Protein AF-A0A975TAS3-F1 (afdb_monomer)

Solvent-accessible surface area (backbone atoms only — not comparable to full-atom values): 13939 Å² total; per-residue (Å²): 135,82,65,65,68,60,56,55,53,52,50,53,55,49,49,65,74,66,63,48,82,89,50,44,46,63,51,42,33,61,43,53,79,45,66,38,72,69,35,45,75,75,37,47,68,57,23,52,52,46,48,56,50,49,60,55,49,51,77,78,41,55,71,68,56,46,52,52,20,56,70,52,79,85,80,79,83,77,82,91,82,91,82,77,80,79,79,53,65,64,56,57,47,50,50,52,74,72,68,41,67,59,68,55,48,67,68,63,74,63,53,98,47,31,39,73,45,68,35,79,34,55,89,51,58,92,49,68,50,62,37,58,41,34,46,51,52,48,46,48,53,28,53,73,78,36,72,89,55,81,62,80,92,54,66,36,68,66,50,43,51,61,65,50,56,62,48,32,69,75,69,69,31,73,24,39,33,43,34,38,24,67,43,77,83,48,70,56,53,51,52,49,51,60,70,65,42,56,97,41,36,43,52,36,39,35,29,87,67,90,70,66,82,92,52,46,69,39,50,78,83,46,85,61,48,64,58,55,56,48,52,52,55,72,73,107

Organism: NCBI:txid1357546

InterPro domains:
  IPR054570 NACHT, C-terminal Cysteine and Histidine-containing domain [PF22730] (43-71)
  IPR054611 NACHT C-terminal Alpha/Beta domain [PF22724] (92-235)

Secondary structure (DSSP, 8-state):
---HHHHHHHHHHHHHHH--GGGHHHHHHHHGGGSSHHHHHH-HHHHHHHHHHHHHHHTTS-HHHHHHHHHPPP--------------HHHHHHHHHHH-HHHHHTTPPP-SSEEEEEEE-GGGTT--SHHHHHHHHHHHHHHHH-TTSPPPP--SHHHHHHHHHHHHHHHT-SEEEEEEES----HHHHHHHHHH--SSEEEEEESSS---TTSEEE-TT-TTHHHHHHHHHHH-

Nearest PDB structures (foldseek):
  8q1i-assembly1_B  TM=4.387E-01  e=3.650E+00  Staphylococcus phage 812
  1kz6-assembly1_E  TM=3.079E-01  e=3.858E+00  Schizosaccharomyces pombe
  3vk5-assembly1_A  TM=3.714E-01  e=4.811E+00  Streptomyces viridosporus ATCC 14672
  9fia-assembly1_B5  TM=4.105E-01  e=7.081E+00  Toxoplasma gondii
  4zy2-assembly1_F  TM=2.956E-01  e=7.483E+00  Plasmodium falciparum FcB1/Columbia

Radius of gyration: 24.19 Å; Cα contacts (8 Å, |Δi|>4): 257; chains: 1; bounding box: 63×42×60 Å

Sequence (236 aa):
MFDKDADLSIASYRLKQALDKSHIPMVINNLRYCLSNEIYENEFERFTCCFKILWQCTKHLTYPQFYQAWHATPTYHPKMADYQPSTDTTLNKLEQQYTDIYTQLKQLQPTSTTYPIPLNAANLEGKTAEKAIAKGILIKIYGEIFPKQKANSIEDIFDLENELQPLREHLKTDKIALIFCNINPHPELINFCQQLQNHWLKIALITDTLIVSPLSAFLPQQDNLLGSVQTWLEEL

Structure (mmCIF, N/CA/C/O backbone):
data_AF-A0A975TAS3-F1
#
_entry.id   AF-A0A975TAS3-F1
#
loop_
_atom_site.group_PDB
_atom_site.id
_atom_site.type_symbol
_atom_site.label_atom_id
_atom_site.label_alt_id
_atom_site.label_comp_id
_atom_site.label_asym_id
_atom_site.label_entity_id
_atom_site.label_seq_id
_atom_site.pdbx_PDB_ins_code
_atom_site.Cartn_x
_atom_site.Cartn_y
_atom_site.Cartn_z
_atom_site.occupancy
_atom_site.B_iso_or_equiv
_atom_site.auth_seq_id
_atom_site.auth_comp_id
_atom_site.auth_asym_id
_atom_site.auth_atom_id
_atom_site.pdbx_PDB_model_num
ATOM 1 N N . MET A 1 1 ? 45.632 -11.240 -39.143 1.00 37.94 1 MET A N 1
ATOM 2 C CA . MET A 1 1 ? 44.193 -10.917 -39.143 1.00 37.94 1 MET A CA 1
ATOM 3 C C . MET A 1 1 ? 43.749 -11.093 -37.704 1.00 37.94 1 MET A C 1
ATOM 5 O O . MET A 1 1 ? 43.694 -12.223 -37.249 1.00 37.94 1 MET A O 1
ATOM 9 N N . PHE A 1 2 ? 43.690 -9.996 -36.946 1.00 39.66 2 PHE A N 1
ATOM 10 C CA . PHE A 1 2 ? 43.371 -10.038 -35.516 1.00 39.66 2 PHE A CA 1
ATOM 11 C C . PHE A 1 2 ? 41.867 -10.257 -35.358 1.00 39.66 2 PHE A C 1
ATOM 13 O O . PHE A 1 2 ? 41.080 -9.555 -35.993 1.00 39.66 2 PHE A O 1
ATOM 20 N N . ASP A 1 3 ? 41.510 -11.266 -34.573 1.00 46.09 3 ASP A N 1
ATOM 21 C CA . ASP A 1 3 ? 40.138 -11.660 -34.281 1.00 46.09 3 ASP A CA 1
ATOM 22 C C . ASP A 1 3 ? 39.537 -10.657 -33.282 1.00 46.09 3 ASP A C 1
ATOM 24 O O . ASP A 1 3 ? 39.772 -10.736 -32.074 1.00 46.09 3 ASP A O 1
ATOM 28 N N . LYS A 1 4 ? 38.851 -9.636 -33.811 1.00 52.41 4 LYS A N 1
ATOM 29 C CA . LYS A 1 4 ? 38.270 -8.529 -33.029 1.00 52.41 4 LYS A CA 1
ATOM 30 C C . LYS A 1 4 ? 37.264 -9.028 -31.982 1.00 52.41 4 LYS A C 1
ATOM 32 O O . LYS A 1 4 ? 37.077 -8.370 -30.955 1.00 52.41 4 LYS A O 1
ATOM 37 N N . ASP A 1 5 ? 36.691 -10.205 -32.208 1.00 50.75 5 ASP A N 1
ATOM 38 C CA . ASP A 1 5 ? 35.635 -10.808 -31.398 1.00 50.75 5 ASP A CA 1
ATOM 39 C C . ASP A 1 5 ? 36.202 -11.331 -30.068 1.00 50.75 5 ASP A C 1
ATOM 41 O O . ASP A 1 5 ? 35.589 -11.189 -29.001 1.00 50.75 5 ASP A O 1
ATOM 45 N N . ALA A 1 6 ? 37.431 -11.860 -30.102 1.00 54.47 6 ALA A N 1
ATOM 46 C C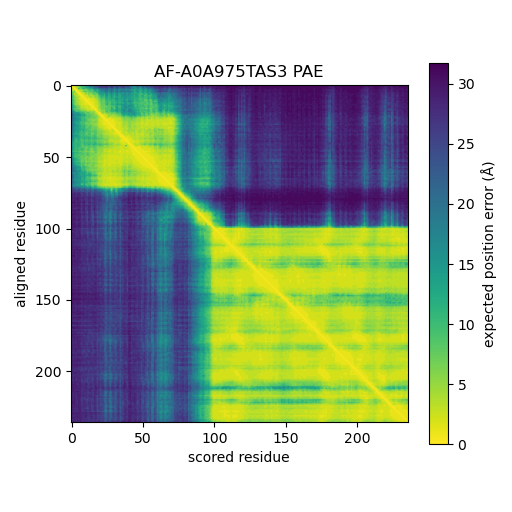A . ALA A 1 6 ? 38.154 -12.300 -28.914 1.00 54.47 6 ALA A CA 1
ATOM 47 C C . ALA A 1 6 ? 38.548 -11.112 -28.016 1.00 54.47 6 ALA A C 1
ATOM 49 O O . ALA A 1 6 ? 38.386 -11.172 -26.793 1.00 54.47 6 ALA A O 1
ATOM 50 N N . ASP A 1 7 ? 38.994 -10.003 -28.611 1.00 56.94 7 ASP A N 1
ATOM 51 C CA . ASP A 1 7 ? 39.469 -8.825 -27.876 1.00 56.94 7 ASP A CA 1
ATOM 52 C C . ASP A 1 7 ? 38.330 -8.062 -27.171 1.00 56.94 7 ASP A C 1
ATOM 54 O O . ASP A 1 7 ? 38.479 -7.644 -26.017 1.00 56.94 7 ASP A O 1
ATOM 58 N N . LEU A 1 8 ? 37.157 -7.940 -27.807 1.00 55.50 8 LEU A N 1
ATOM 59 C CA . LEU A 1 8 ? 35.962 -7.304 -27.224 1.00 55.50 8 LEU A CA 1
ATOM 60 C C . LEU A 1 8 ? 35.373 -8.110 -26.054 1.00 55.50 8 LEU A C 1
ATOM 62 O O . LEU A 1 8 ? 34.969 -7.536 -25.036 1.00 55.50 8 LEU A O 1
ATOM 66 N N . SER A 1 9 ? 35.366 -9.440 -26.166 1.00 57.16 9 SER A N 1
ATOM 67 C CA . SER A 1 9 ? 34.915 -10.344 -25.101 1.00 57.16 9 SER A CA 1
ATOM 68 C C . SER A 1 9 ? 35.842 -10.290 -23.877 1.00 57.16 9 SER A C 1
ATOM 70 O O . SER A 1 9 ? 35.384 -10.157 -22.735 1.00 57.16 9 SER A O 1
ATOM 72 N N . ILE A 1 10 ? 37.162 -10.279 -24.104 1.00 59.00 10 ILE A N 1
ATOM 73 C CA . ILE A 1 10 ? 38.174 -10.145 -23.046 1.00 59.00 10 ILE A CA 1
ATOM 74 C C . ILE A 1 10 ? 38.090 -8.769 -22.371 1.00 59.00 10 ILE A C 1
ATOM 76 O O . ILE A 1 10 ? 38.167 -8.688 -21.141 1.00 59.00 10 ILE A O 1
ATOM 80 N N . ALA A 1 11 ? 37.890 -7.690 -23.135 1.00 56.91 11 ALA A N 1
ATOM 81 C CA . ALA A 1 11 ? 37.722 -6.343 -22.592 1.00 56.91 11 ALA A CA 1
ATOM 82 C C . ALA A 1 11 ? 36.475 -6.232 -21.698 1.00 56.91 11 ALA A C 1
ATOM 84 O O . ALA A 1 11 ? 36.564 -5.705 -20.588 1.00 56.91 11 ALA A O 1
ATOM 85 N N . SER A 1 12 ? 35.340 -6.799 -22.126 1.00 57.91 12 SER A N 1
ATOM 86 C CA . SER A 1 12 ? 34.104 -6.847 -21.330 1.00 57.91 12 SER A CA 1
ATOM 87 C C . SER A 1 12 ? 34.288 -7.630 -20.022 1.00 57.91 12 SER A C 1
ATOM 89 O O . SER A 1 12 ? 33.883 -7.175 -18.950 1.00 57.91 12 SER A O 1
ATOM 91 N N . TYR A 1 13 ? 34.972 -8.777 -20.080 1.00 63.25 13 TYR A N 1
ATOM 92 C CA . TYR A 1 13 ? 35.265 -9.604 -18.908 1.00 63.25 13 TYR A CA 1
ATOM 93 C C . TYR A 1 13 ? 36.215 -8.914 -17.915 1.00 63.25 13 TYR A C 1
ATOM 95 O O . TYR A 1 13 ? 35.989 -8.967 -16.705 1.00 63.25 13 TYR A O 1
ATOM 103 N N . ARG A 1 14 ? 37.246 -8.215 -18.406 1.00 62.75 14 ARG A N 1
ATOM 104 C CA . ARG A 1 14 ? 38.187 -7.452 -17.568 1.00 62.75 14 ARG A CA 1
ATOM 105 C C . ARG A 1 14 ? 37.543 -6.214 -16.950 1.00 62.75 14 ARG A C 1
ATOM 107 O O . ARG A 1 14 ? 37.752 -5.970 -15.767 1.00 62.75 14 ARG A O 1
ATOM 114 N N . LEU A 1 15 ? 36.710 -5.488 -17.699 1.00 63.41 15 LEU A N 1
ATOM 115 C CA . LEU A 1 15 ? 35.912 -4.374 -17.172 1.00 63.41 15 LEU A CA 1
ATOM 116 C C . LEU A 1 15 ? 34.966 -4.841 -16.066 1.00 63.41 15 LEU A C 1
ATOM 118 O O . LEU A 1 15 ? 34.856 -4.173 -15.047 1.00 63.41 15 LEU A O 1
ATOM 122 N N . LYS A 1 16 ? 34.353 -6.019 -16.219 1.00 63.25 16 LYS A N 1
ATOM 123 C CA . LYS A 1 16 ? 33.504 -6.624 -15.186 1.00 63.25 16 LYS A CA 1
ATOM 124 C C . LYS A 1 16 ? 34.268 -6.939 -13.892 1.00 63.25 16 LYS A C 1
ATOM 126 O O . LYS A 1 16 ? 33.690 -6.814 -12.820 1.00 63.25 16 LYS A O 1
ATOM 131 N N . GLN A 1 17 ? 35.539 -7.340 -13.980 1.00 61.06 17 GLN A N 1
ATOM 132 C CA . GLN A 1 17 ? 36.386 -7.592 -12.804 1.00 61.06 17 GLN A CA 1
ATOM 133 C C . GLN A 1 17 ? 36.973 -6.316 -12.188 1.00 61.06 17 GLN A C 1
ATOM 135 O O . GLN A 1 17 ? 37.206 -6.276 -10.986 1.00 61.06 17 GLN A O 1
ATOM 140 N N . ALA A 1 18 ? 37.212 -5.285 -13.001 1.00 60.31 18 ALA A N 1
ATOM 141 C CA . ALA A 1 18 ? 37.805 -4.018 -12.578 1.00 60.31 18 ALA A CA 1
ATOM 142 C C . ALA A 1 18 ? 36.772 -2.963 -12.137 1.00 60.31 18 ALA A C 1
ATOM 144 O O . ALA A 1 18 ? 37.157 -1.858 -11.754 1.00 60.31 18 ALA A O 1
ATOM 145 N N . LEU A 1 19 ? 35.472 -3.274 -12.214 1.00 65.12 19 LEU A N 1
ATOM 146 C CA . LEU A 1 19 ? 34.392 -2.342 -11.899 1.00 65.12 19 LEU A CA 1
ATOM 147 C C . LEU A 1 19 ? 34.291 -2.117 -10.381 1.00 65.12 19 LEU A C 1
ATOM 149 O O . LEU A 1 19 ? 33.513 -2.760 -9.678 1.00 65.12 19 LEU A O 1
ATOM 153 N N . ASP A 1 20 ? 35.089 -1.189 -9.864 1.00 66.81 20 ASP A N 1
ATOM 154 C CA . ASP A 1 20 ? 34.879 -0.643 -8.528 1.00 66.81 20 ASP A CA 1
ATOM 155 C C . ASP A 1 20 ? 33.630 0.258 -8.529 1.00 66.81 20 ASP A C 1
ATOM 157 O O . ASP A 1 20 ? 33.413 1.041 -9.460 1.00 66.81 20 ASP A O 1
ATOM 161 N N . LYS A 1 21 ? 32.811 0.170 -7.471 1.00 63.06 21 LYS A N 1
ATOM 162 C CA . LYS A 1 21 ? 31.554 0.926 -7.319 1.00 63.06 21 LYS A CA 1
ATOM 163 C C . LYS A 1 21 ? 31.760 2.433 -7.487 1.00 63.06 21 LYS A C 1
ATOM 165 O O . LYS A 1 21 ? 30.867 3.116 -7.980 1.00 63.06 21 LYS A O 1
ATOM 170 N N . SER A 1 22 ? 32.941 2.929 -7.118 1.00 64.88 22 SER A N 1
ATOM 171 C CA . SER A 1 22 ? 33.344 4.333 -7.237 1.00 64.88 22 SER A CA 1
ATOM 172 C C . SER A 1 22 ? 33.431 4.840 -8.689 1.00 64.88 22 SER A C 1
ATOM 174 O O . SER A 1 22 ? 33.222 6.027 -8.929 1.00 64.88 22 SER A O 1
ATOM 176 N N . HIS A 1 23 ? 33.668 3.960 -9.669 1.00 69.88 23 HIS A N 1
ATOM 177 C CA . HIS A 1 23 ? 33.875 4.333 -11.076 1.00 69.88 23 HIS A CA 1
ATOM 178 C C . HIS A 1 23 ? 32.651 4.072 -11.969 1.00 69.88 23 HIS A C 1
ATOM 180 O O . HIS A 1 23 ? 32.629 4.498 -13.126 1.00 69.88 23 HIS A O 1
ATOM 186 N N . ILE A 1 24 ? 31.612 3.412 -11.443 1.00 75.31 24 ILE A N 1
ATOM 187 C CA . ILE A 1 24 ? 30.388 3.064 -12.184 1.00 75.31 24 ILE A CA 1
ATOM 188 C C . ILE A 1 24 ? 29.723 4.292 -12.841 1.00 75.31 24 ILE A C 1
ATOM 190 O O . ILE A 1 24 ? 29.399 4.203 -14.028 1.00 75.31 24 ILE A O 1
ATOM 194 N N . PRO A 1 25 ? 29.568 5.451 -12.165 1.00 72.94 25 PRO A N 1
ATOM 195 C CA . PRO A 1 25 ? 28.954 6.627 -12.785 1.00 72.94 25 PRO A CA 1
ATOM 196 C C . PRO A 1 25 ? 29.724 7.147 -14.008 1.00 72.94 25 PRO A C 1
ATOM 198 O O . PRO A 1 25 ? 29.132 7.500 -15.027 1.00 72.94 25 PRO A O 1
ATOM 201 N N . MET A 1 26 ? 31.058 7.129 -13.942 1.00 72.81 26 MET A N 1
ATOM 202 C CA . MET A 1 26 ? 31.922 7.559 -15.044 1.00 72.81 26 MET A CA 1
A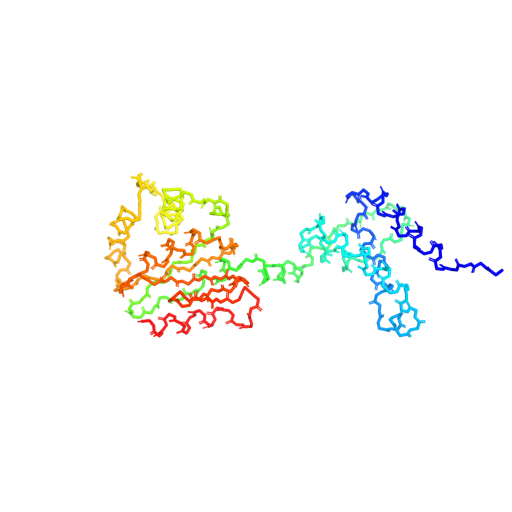TOM 203 C C . MET A 1 26 ? 31.816 6.610 -16.245 1.00 72.81 26 MET A C 1
ATOM 205 O O . MET A 1 26 ? 31.821 7.053 -17.394 1.00 72.81 26 MET A O 1
ATOM 209 N N . VAL A 1 27 ? 31.690 5.304 -15.995 1.00 78.50 27 VAL A N 1
ATOM 210 C CA . VAL A 1 27 ? 31.504 4.294 -17.047 1.00 78.50 27 VAL A CA 1
ATOM 211 C C . VAL A 1 27 ? 30.163 4.489 -17.758 1.00 78.50 27 VAL A C 1
ATOM 213 O O . VAL A 1 27 ? 30.131 4.498 -18.984 1.00 78.50 27 VAL A O 1
ATOM 216 N N . ILE A 1 28 ? 29.073 4.708 -17.016 1.00 80.62 28 ILE A N 1
ATOM 217 C CA . ILE A 1 28 ? 27.728 4.943 -17.573 1.00 80.62 28 ILE A CA 1
ATOM 218 C C . ILE A 1 28 ? 27.713 6.160 -18.505 1.00 80.62 28 ILE A C 1
ATOM 220 O O . ILE A 1 28 ? 27.207 6.054 -19.622 1.00 80.62 28 ILE A O 1
ATOM 224 N N . ASN A 1 29 ? 28.316 7.277 -18.088 1.00 79.94 29 ASN A N 1
ATOM 225 C CA . ASN A 1 29 ? 28.383 8.485 -18.913 1.00 79.94 29 ASN A CA 1
ATOM 226 C C . ASN A 1 29 ? 29.108 8.233 -20.250 1.00 79.94 29 ASN A C 1
ATOM 228 O O . ASN A 1 29 ? 28.622 8.584 -21.322 1.00 79.94 29 ASN A O 1
ATOM 232 N N . ASN A 1 30 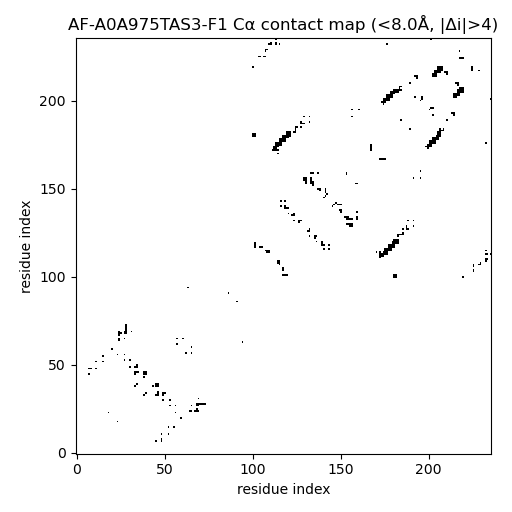? 30.253 7.545 -20.205 1.00 76.94 30 ASN A N 1
ATOM 233 C CA . ASN A 1 30 ? 31.025 7.230 -21.410 1.00 76.94 30 ASN A CA 1
ATOM 234 C C . ASN A 1 30 ? 30.313 6.221 -22.330 1.00 76.94 30 ASN A C 1
ATOM 236 O O . ASN A 1 30 ? 30.430 6.306 -23.554 1.00 76.94 30 ASN A O 1
ATOM 240 N N . LEU A 1 31 ? 29.554 5.276 -21.763 1.00 80.25 31 LEU A N 1
ATOM 241 C CA . LEU A 1 31 ? 28.813 4.270 -22.530 1.00 80.25 31 LEU A CA 1
ATOM 242 C C . LEU A 1 31 ? 27.661 4.861 -23.345 1.00 80.25 31 LEU A C 1
ATOM 244 O O . LEU A 1 31 ? 27.311 4.283 -24.373 1.00 80.25 31 LEU A O 1
ATOM 248 N N . ARG A 1 32 ? 27.113 6.016 -22.947 1.00 76.06 32 ARG A N 1
ATOM 249 C CA . ARG A 1 32 ? 26.033 6.700 -23.674 1.00 76.06 32 ARG A CA 1
ATOM 250 C C . ARG A 1 32 ? 26.362 6.926 -25.152 1.00 76.06 32 ARG A C 1
ATOM 252 O O . ARG A 1 32 ? 25.506 6.718 -26.005 1.00 76.06 32 ARG A O 1
ATOM 259 N N . TYR A 1 33 ? 27.604 7.289 -25.468 1.00 73.75 33 TYR A N 1
ATOM 260 C CA . TYR A 1 33 ? 28.052 7.518 -26.848 1.00 73.75 33 TYR A CA 1
ATOM 261 C C . TYR A 1 33 ? 28.167 6.234 -27.680 1.00 73.75 33 TYR A C 1
ATOM 263 O O . TYR A 1 33 ? 28.139 6.291 -28.903 1.00 73.75 33 TYR A O 1
ATOM 271 N N . CYS A 1 34 ? 28.287 5.076 -27.027 1.00 73.88 34 CYS A N 1
ATOM 272 C CA . CYS A 1 34 ? 28.366 3.771 -27.687 1.00 73.88 34 CYS A CA 1
ATOM 273 C C . CYS A 1 34 ? 26.991 3.094 -27.833 1.00 73.88 34 CYS A C 1
ATOM 275 O O . CYS A 1 34 ? 26.914 1.976 -28.335 1.00 73.88 34 CYS A O 1
ATOM 277 N N . LEU A 1 35 ? 25.920 3.744 -27.366 1.00 77.62 35 LEU A N 1
ATOM 278 C CA . LEU A 1 35 ? 24.553 3.218 -27.331 1.00 77.62 35 LEU A CA 1
ATOM 279 C C . LEU A 1 35 ? 23.586 4.098 -28.138 1.00 77.62 35 LEU A C 1
ATOM 281 O O . LEU A 1 35 ? 22.459 4.350 -27.718 1.00 77.62 35 LEU A O 1
ATOM 285 N N . SER A 1 36 ? 24.036 4.581 -29.297 1.00 73.81 36 SER A N 1
ATOM 286 C CA . SER A 1 36 ? 23.201 5.296 -30.267 1.00 73.81 36 SER A CA 1
ATOM 287 C C . SER A 1 36 ? 22.664 4.353 -31.350 1.00 73.81 36 SER A C 1
ATOM 289 O O . SER A 1 36 ? 23.242 3.295 -31.607 1.00 73.81 36 SER A O 1
ATOM 291 N N . ASN A 1 37 ? 21.586 4.763 -32.027 1.00 72.19 37 ASN A N 1
ATOM 292 C CA . ASN A 1 37 ? 21.028 4.021 -33.166 1.00 72.19 37 ASN A CA 1
ATOM 293 C C . ASN A 1 37 ? 22.055 3.851 -34.298 1.00 72.19 37 ASN A C 1
ATOM 295 O O . ASN A 1 37 ? 22.124 2.799 -34.919 1.00 72.19 37 ASN A O 1
ATOM 299 N N . GLU A 1 38 ? 22.915 4.849 -34.504 1.00 75.06 38 GLU A N 1
ATOM 300 C CA . GLU A 1 38 ? 24.004 4.784 -35.481 1.00 75.06 38 GLU A CA 1
ATOM 301 C C . GLU A 1 38 ? 25.004 3.661 -35.158 1.00 75.06 38 GLU A C 1
ATOM 303 O O . GLU A 1 38 ? 25.412 2.917 -36.047 1.00 75.06 38 GLU A O 1
ATOM 308 N N . ILE A 1 39 ? 25.373 3.490 -33.884 1.00 76.69 39 ILE A N 1
ATOM 309 C CA . ILE A 1 39 ? 26.270 2.406 -33.456 1.00 76.69 39 ILE A CA 1
ATOM 310 C C . ILE A 1 39 ? 25.544 1.056 -33.472 1.00 76.69 39 ILE A C 1
ATOM 312 O O . ILE A 1 39 ? 26.159 0.044 -33.790 1.00 76.69 39 ILE A O 1
ATOM 316 N N . TYR A 1 40 ? 24.241 1.022 -33.184 1.00 70.75 40 TYR A N 1
ATOM 317 C CA . TYR A 1 40 ? 23.428 -0.191 -33.305 1.00 70.75 40 TYR A CA 1
ATOM 318 C C . TYR A 1 40 ? 23.403 -0.731 -34.743 1.00 70.75 40 TYR A C 1
ATOM 320 O O . TYR A 1 40 ? 23.569 -1.933 -34.948 1.00 70.75 40 TYR A O 1
ATOM 328 N N . GLU A 1 41 ? 23.234 0.151 -35.730 1.00 72.62 41 GLU A N 1
ATOM 329 C CA . GLU A 1 41 ? 23.137 -0.221 -37.145 1.00 72.62 41 GLU A CA 1
ATOM 330 C C . GLU A 1 41 ? 24.497 -0.563 -37.769 1.00 72.62 41 GLU A C 1
ATOM 332 O O . GLU A 1 41 ? 24.583 -1.488 -38.575 1.00 72.62 41 GLU A O 1
ATOM 337 N N . ASN A 1 42 ? 25.566 0.143 -37.382 1.00 76.69 42 ASN A N 1
ATOM 338 C CA . ASN A 1 42 ? 26.886 -0.004 -38.009 1.00 76.69 42 ASN A CA 1
ATOM 339 C C . ASN A 1 42 ? 27.855 -0.915 -37.234 1.00 76.69 42 ASN A C 1
ATOM 341 O O . ASN A 1 42 ? 28.753 -1.510 -37.827 1.00 76.69 42 ASN A O 1
ATOM 345 N N . GLU A 1 43 ? 27.701 -1.030 -35.912 1.00 78.62 43 GLU A N 1
ATOM 346 C CA . GLU A 1 43 ? 28.618 -1.743 -35.010 1.00 78.62 43 GLU A CA 1
ATOM 347 C C . GLU A 1 43 ? 27.836 -2.521 -33.926 1.00 78.62 43 GLU A C 1
ATOM 349 O O . GLU A 1 43 ? 28.088 -2.401 -32.722 1.00 78.62 43 GLU A O 1
ATOM 354 N N . PHE A 1 44 ? 26.877 -3.349 -34.358 1.00 73.94 44 PHE A N 1
ATOM 355 C CA . PHE A 1 44 ? 25.939 -4.090 -33.499 1.00 73.94 44 PHE A CA 1
ATOM 356 C C . PHE A 1 44 ? 26.597 -4.859 -32.334 1.00 73.94 44 PHE A C 1
ATOM 358 O O . PHE A 1 44 ? 26.071 -4.903 -31.217 1.00 73.94 44 PHE A O 1
ATOM 365 N N . GLU A 1 45 ? 27.768 -5.457 -32.553 1.00 75.62 45 GLU A N 1
ATOM 366 C CA . GLU A 1 45 ? 28.498 -6.180 -31.505 1.00 75.62 45 GLU A CA 1
ATOM 367 C C . GLU A 1 45 ? 29.036 -5.248 -30.418 1.00 75.62 45 GLU A C 1
ATOM 369 O O . GLU A 1 45 ? 28.919 -5.544 -29.225 1.00 75.62 45 GLU A O 1
ATOM 374 N N . ARG A 1 46 ? 29.562 -4.084 -30.813 1.00 74.44 46 ARG A N 1
ATOM 375 C CA . ARG A 1 46 ? 30.015 -3.050 -29.882 1.00 74.44 46 ARG A CA 1
ATOM 376 C C . ARG A 1 46 ? 28.840 -2.509 -29.081 1.00 74.44 46 ARG A C 1
ATOM 378 O O . ARG A 1 46 ? 28.947 -2.419 -27.858 1.00 74.44 46 ARG A O 1
ATOM 385 N N . PHE A 1 47 ? 27.712 -2.239 -29.741 1.00 77.31 47 PHE A N 1
ATOM 386 C CA . PHE A 1 47 ? 26.469 -1.862 -29.069 1.00 77.31 47 PHE A CA 1
ATOM 387 C C . PHE A 1 47 ? 26.073 -2.915 -28.024 1.00 77.31 47 PHE A C 1
ATOM 389 O O . PHE A 1 47 ? 25.863 -2.596 -26.854 1.00 77.31 47 PHE A O 1
ATOM 396 N N . THR A 1 48 ? 26.053 -4.191 -28.416 1.00 74.69 48 THR A N 1
ATOM 397 C CA . THR A 1 48 ? 25.681 -5.311 -27.541 1.00 74.69 48 THR A CA 1
ATOM 398 C C . THR A 1 48 ? 26.623 -5.448 -26.342 1.00 74.69 48 THR A C 1
ATOM 400 O O . THR A 1 48 ? 26.168 -5.671 -25.216 1.00 74.69 48 THR A O 1
ATOM 403 N N . CYS A 1 49 ? 27.935 -5.301 -26.537 1.00 75.06 49 CYS A N 1
ATOM 404 C CA . CYS A 1 49 ? 28.907 -5.334 -25.444 1.00 75.06 49 CYS A CA 1
ATOM 405 C C . CYS A 1 49 ? 28.738 -4.144 -24.492 1.00 75.06 49 CYS A C 1
ATOM 407 O O . CYS A 1 49 ? 28.705 -4.340 -23.274 1.00 75.06 49 CYS A O 1
ATOM 409 N N . CYS A 1 50 ? 28.568 -2.929 -25.018 1.00 78.19 50 CYS A N 1
ATOM 410 C CA . CYS A 1 50 ? 28.309 -1.733 -24.218 1.00 78.19 50 CYS A CA 1
ATOM 411 C C . CYS A 1 50 ? 26.996 -1.845 -23.431 1.00 78.19 50 CYS A C 1
ATOM 413 O O . CYS A 1 50 ? 26.963 -1.504 -22.248 1.00 78.19 50 CYS A O 1
ATOM 415 N N . PHE A 1 51 ? 25.951 -2.412 -24.034 1.00 76.12 51 PHE A N 1
ATOM 416 C CA . PHE A 1 51 ? 24.663 -2.646 -23.384 1.00 76.12 51 PHE A CA 1
ATOM 417 C C . PHE A 1 51 ? 24.784 -3.655 -22.236 1.00 76.12 51 PHE A C 1
ATOM 419 O O . PHE A 1 51 ? 24.278 -3.424 -21.140 1.00 76.12 51 PHE A O 1
ATOM 426 N N . LYS A 1 52 ? 25.521 -4.757 -22.439 1.00 78.38 52 LYS A N 1
ATOM 427 C CA . LYS A 1 52 ? 25.781 -5.751 -21.383 1.00 78.38 52 LYS A CA 1
ATOM 428 C C . LYS A 1 52 ? 26.529 -5.151 -20.193 1.00 78.38 52 LYS A C 1
ATOM 430 O O . LYS A 1 52 ? 26.232 -5.524 -19.059 1.00 78.38 52 LYS A O 1
ATOM 435 N N . ILE A 1 53 ? 27.482 -4.248 -20.438 1.00 78.50 53 ILE A N 1
ATOM 436 C CA . ILE A 1 53 ? 28.217 -3.543 -19.377 1.00 78.50 53 ILE A CA 1
ATOM 437 C C . ILE A 1 53 ? 27.278 -2.580 -18.646 1.00 78.50 53 ILE A C 1
ATOM 439 O O . ILE A 1 53 ? 27.208 -2.632 -17.419 1.00 78.50 53 ILE A O 1
ATOM 443 N N . LEU A 1 54 ? 26.494 -1.783 -19.382 1.00 81.56 54 LEU A N 1
ATOM 444 C CA . LEU A 1 54 ? 25.489 -0.884 -18.811 1.00 81.56 54 LEU A CA 1
ATOM 445 C C . LEU A 1 54 ? 24.519 -1.638 -17.890 1.00 81.56 54 LEU A C 1
ATOM 447 O O . LEU A 1 54 ? 24.282 -1.219 -16.761 1.00 81.56 54 LEU A O 1
ATOM 451 N N . TRP A 1 55 ? 24.037 -2.798 -18.336 1.00 78.50 55 TRP A N 1
ATOM 452 C CA . TRP A 1 55 ? 23.151 -3.665 -17.563 1.00 78.50 55 TRP A CA 1
ATOM 453 C C . TRP A 1 55 ? 23.788 -4.242 -16.289 1.00 78.50 55 TRP A C 1
ATOM 455 O O . TRP A 1 55 ? 23.083 -4.581 -15.343 1.00 78.50 55 TRP A O 1
ATOM 465 N N . GLN A 1 56 ? 25.114 -4.402 -16.222 1.00 74.94 56 GLN A N 1
ATOM 466 C CA . GLN A 1 56 ? 25.755 -4.754 -14.947 1.00 74.94 56 GLN A CA 1
ATOM 467 C C . GLN A 1 56 ? 25.877 -3.535 -14.034 1.00 74.94 56 GLN A C 1
ATOM 469 O O . GLN A 1 56 ? 25.653 -3.660 -12.834 1.00 74.94 56 GLN A O 1
ATOM 474 N N . CYS A 1 57 ? 26.187 -2.361 -14.590 1.00 75.25 57 CYS A N 1
ATOM 475 C CA . CYS A 1 57 ? 26.263 -1.113 -13.835 1.00 75.25 57 CYS A CA 1
ATOM 476 C C . CYS A 1 57 ? 24.931 -0.780 -13.139 1.00 75.25 57 CYS A C 1
ATOM 478 O O . CYS A 1 57 ? 24.937 -0.388 -11.973 1.00 75.25 57 CYS A O 1
ATOM 480 N N . THR A 1 58 ? 23.792 -0.997 -13.810 1.00 74.38 58 THR A N 1
ATOM 481 C CA . THR A 1 58 ? 22.452 -0.733 -13.248 1.00 74.38 58 THR A CA 1
ATOM 482 C C . THR A 1 58 ? 22.140 -1.575 -12.014 1.00 74.38 58 THR A C 1
ATOM 484 O O . THR A 1 58 ? 21.432 -1.109 -11.132 1.00 74.38 58 THR A O 1
ATOM 487 N N . LYS A 1 59 ? 22.711 -2.778 -11.876 1.00 77.31 59 LYS A N 1
ATOM 488 C CA . LYS A 1 59 ? 22.509 -3.630 -10.686 1.00 77.31 59 LYS A CA 1
ATOM 489 C C . LYS A 1 59 ? 23.127 -3.060 -9.410 1.00 77.31 59 LYS A C 1
ATOM 491 O O . LYS A 1 59 ? 22.830 -3.540 -8.319 1.00 77.31 59 LYS A O 1
ATOM 496 N N . HIS A 1 60 ? 24.032 -2.094 -9.541 1.00 75.50 60 HIS A N 1
ATOM 497 C CA . HIS A 1 60 ? 24.752 -1.492 -8.424 1.00 75.50 60 HIS A CA 1
ATOM 498 C C . HIS A 1 60 ? 24.290 -0.072 -8.101 1.00 75.50 60 HIS A C 1
ATOM 500 O O . HIS A 1 60 ? 24.782 0.498 -7.129 1.00 75.50 60 HIS A O 1
ATOM 506 N N . LEU A 1 61 ? 23.369 0.485 -8.890 1.00 69.38 61 LEU A N 1
ATOM 507 C CA . LEU A 1 61 ? 22.877 1.846 -8.740 1.00 69.38 61 LEU A CA 1
ATOM 508 C C . LEU A 1 61 ? 21.373 1.856 -8.508 1.00 69.38 61 LEU A C 1
ATOM 510 O O . LEU A 1 61 ? 20.629 1.081 -9.105 1.00 69.38 61 LEU A O 1
ATOM 514 N N . THR A 1 62 ? 20.917 2.795 -7.688 1.00 72.12 62 THR A N 1
ATOM 515 C CA . THR A 1 62 ? 19.508 3.181 -7.718 1.00 72.12 62 THR A CA 1
ATOM 516 C C . THR A 1 62 ? 19.211 3.911 -9.029 1.00 72.12 62 THR A C 1
ATOM 518 O O . THR A 1 62 ? 20.106 4.491 -9.652 1.00 72.12 62 THR A O 1
ATOM 521 N N . TYR A 1 63 ? 17.946 3.914 -9.453 1.00 64.12 63 TYR A N 1
ATOM 522 C CA . TYR A 1 63 ? 17.530 4.648 -10.650 1.00 64.12 63 TYR A CA 1
ATOM 523 C C . TYR A 1 63 ? 17.996 6.126 -10.652 1.00 64.12 63 TYR A C 1
ATOM 525 O O . TYR A 1 63 ? 18.564 6.550 -11.661 1.00 64.12 63 TYR A O 1
ATOM 533 N N . PRO A 1 64 ? 17.906 6.885 -9.536 1.00 62.28 64 PRO A N 1
ATOM 534 C CA . PRO A 1 64 ? 18.454 8.244 -9.465 1.00 62.28 64 PRO A CA 1
ATOM 535 C C . PRO A 1 64 ? 19.960 8.324 -9.744 1.00 62.28 64 PRO A C 1
ATOM 537 O O . PRO A 1 64 ? 20.410 9.154 -10.531 1.00 62.28 64 PRO A O 1
ATOM 540 N N . GLN A 1 65 ? 20.753 7.429 -9.148 1.00 70.50 65 GLN A N 1
ATOM 541 C CA . GLN A 1 65 ? 22.205 7.411 -9.349 1.00 70.50 65 GLN A CA 1
ATOM 542 C C . GLN A 1 65 ? 22.573 7.087 -10.802 1.00 70.50 65 GLN A C 1
ATOM 544 O O . GLN A 1 65 ? 23.519 7.655 -11.347 1.00 70.50 65 GLN A O 1
ATOM 549 N N . PHE A 1 66 ? 21.819 6.188 -11.438 1.00 78.81 66 PHE A N 1
ATOM 550 C CA . PHE A 1 66 ? 21.983 5.863 -12.851 1.00 78.81 66 PHE A CA 1
ATOM 551 C C . PHE A 1 66 ? 21.650 7.057 -13.754 1.00 78.81 66 PHE A C 1
ATOM 553 O O . PHE A 1 66 ? 22.432 7.392 -14.642 1.00 78.81 66 PHE A O 1
ATOM 560 N N . TYR A 1 67 ? 20.515 7.716 -13.514 1.00 73.81 67 TYR A N 1
ATOM 561 C CA . TYR A 1 67 ? 20.058 8.847 -14.318 1.00 73.81 67 TYR A CA 1
ATOM 562 C C . TYR A 1 67 ? 21.048 10.017 -14.263 1.00 73.81 67 TYR A C 1
ATOM 564 O O . TYR A 1 67 ? 21.450 10.545 -15.301 1.00 73.81 67 TYR A O 1
ATOM 572 N N . GLN A 1 68 ? 21.530 10.356 -13.063 1.00 75.62 68 GLN A N 1
ATOM 573 C CA . GLN A 1 68 ? 22.569 11.373 -12.883 1.00 75.62 68 GLN A CA 1
ATOM 574 C C . GLN A 1 68 ? 23.847 11.020 -13.645 1.00 75.62 68 GLN A C 1
ATOM 576 O O . GLN A 1 68 ? 24.400 11.861 -14.351 1.00 75.62 68 GLN A O 1
ATOM 581 N N . ALA A 1 69 ? 24.293 9.767 -13.557 1.00 79.12 69 ALA A N 1
ATOM 582 C CA . ALA A 1 69 ? 25.477 9.305 -14.268 1.00 79.12 69 ALA A CA 1
ATOM 583 C C . ALA A 1 69 ? 25.324 9.361 -15.799 1.00 79.12 69 ALA A C 1
ATOM 585 O O . ALA A 1 69 ? 26.267 9.719 -16.497 1.00 79.12 69 ALA A O 1
ATOM 586 N N . TRP A 1 70 ? 24.145 9.034 -16.330 1.00 80.44 70 TRP A N 1
ATOM 587 C CA . TRP A 1 70 ? 23.870 9.008 -17.771 1.00 80.44 70 TRP A CA 1
ATOM 588 C C . TRP A 1 70 ? 23.725 10.405 -18.396 1.00 80.44 70 TRP A C 1
ATOM 590 O O . TRP A 1 70 ? 24.040 10.617 -19.573 1.00 80.44 70 TRP A O 1
ATOM 600 N N . HIS A 1 71 ? 23.254 11.375 -17.611 1.00 75.44 71 HIS A N 1
ATOM 601 C CA . HIS A 1 71 ? 23.018 12.748 -18.062 1.00 75.44 71 HIS A CA 1
ATOM 602 C C . HIS A 1 71 ? 24.103 13.749 -17.638 1.00 75.44 71 HIS A C 1
ATOM 604 O O . HIS A 1 71 ? 24.042 14.905 -18.055 1.00 75.44 71 HIS A O 1
ATOM 610 N N . ALA A 1 72 ? 25.113 13.324 -16.873 1.00 71.19 72 ALA A N 1
ATOM 611 C CA . ALA A 1 72 ? 26.240 14.170 -16.498 1.00 71.19 72 ALA A CA 1
ATOM 61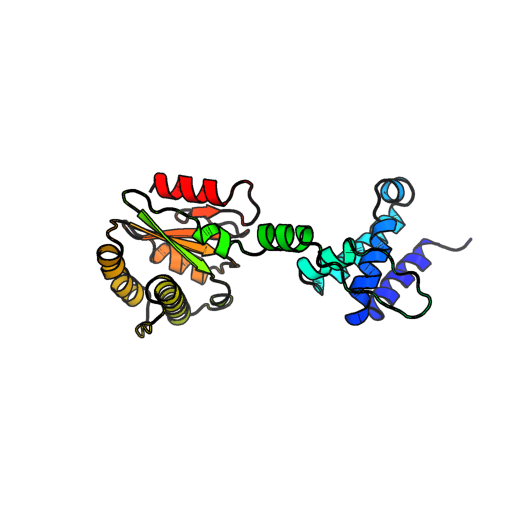2 C C . ALA A 1 72 ? 27.032 14.650 -17.730 1.00 71.19 72 ALA A C 1
ATOM 614 O O . ALA A 1 72 ? 27.388 13.870 -18.610 1.00 71.19 72 ALA A O 1
ATOM 615 N N . THR A 1 73 ? 27.377 15.934 -17.791 1.00 55.34 73 THR A N 1
ATOM 616 C CA . THR A 1 73 ? 28.275 16.457 -18.833 1.00 55.34 73 THR A CA 1
ATOM 617 C C . THR A 1 73 ? 29.718 15.984 -18.598 1.00 55.34 73 THR A C 1
ATOM 619 O O . THR A 1 73 ? 30.173 16.034 -17.452 1.00 55.34 73 THR A O 1
ATOM 622 N N . PRO A 1 74 ? 30.469 15.547 -19.631 1.00 51.69 74 PRO A N 1
ATOM 623 C CA . PRO A 1 74 ? 31.832 15.047 -19.452 1.00 51.69 74 PRO A CA 1
ATOM 624 C C . PRO A 1 74 ? 32.770 16.138 -18.923 1.00 51.69 74 PRO A C 1
ATOM 626 O O . PRO A 1 74 ? 33.025 17.137 -19.596 1.00 51.69 74 PRO A O 1
ATOM 629 N N . THR A 1 75 ? 33.329 15.943 -17.732 1.00 42.56 75 THR A N 1
ATOM 630 C CA . THR A 1 75 ? 34.426 16.761 -17.210 1.00 42.56 75 THR A CA 1
ATOM 631 C C . THR A 1 75 ? 35.746 16.300 -17.829 1.00 42.56 75 THR A C 1
ATOM 633 O O . THR A 1 75 ? 36.451 15.451 -17.290 1.00 42.56 75 THR A O 1
ATOM 636 N N . TYR A 1 76 ? 36.127 16.876 -18.971 1.00 38.38 76 TYR A N 1
ATOM 637 C CA . TYR A 1 76 ? 37.542 16.897 -19.348 1.00 38.38 76 TYR A CA 1
ATOM 638 C C . TYR A 1 76 ? 38.278 17.794 -18.341 1.00 38.38 76 TYR A C 1
ATOM 640 O O . TYR A 1 76 ? 38.029 18.996 -18.281 1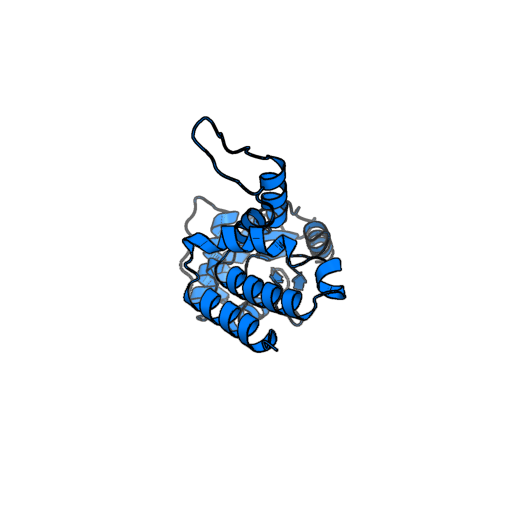.00 38.38 76 TYR A O 1
ATOM 648 N N . HIS A 1 77 ? 39.160 17.230 -17.515 1.00 38.84 77 HIS A N 1
ATOM 649 C CA . HIS A 1 77 ? 40.000 18.033 -16.621 1.00 38.84 77 HIS A CA 1
ATOM 650 C C . HIS A 1 77 ? 41.031 18.835 -17.436 1.00 38.84 77 HIS A C 1
ATOM 652 O O . HIS A 1 77 ? 41.697 18.265 -18.302 1.00 38.84 77 HIS A O 1
ATOM 658 N N . PRO A 1 78 ? 41.231 20.131 -17.124 1.00 41.12 78 PRO A N 1
ATOM 659 C CA . PRO A 1 78 ? 42.328 20.445 -16.204 1.00 41.12 78 PRO A CA 1
ATOM 660 C C . PRO A 1 78 ? 42.045 21.594 -15.209 1.00 41.12 78 PRO A C 1
ATOM 662 O O . PRO A 1 78 ? 41.420 22.586 -15.546 1.00 41.12 78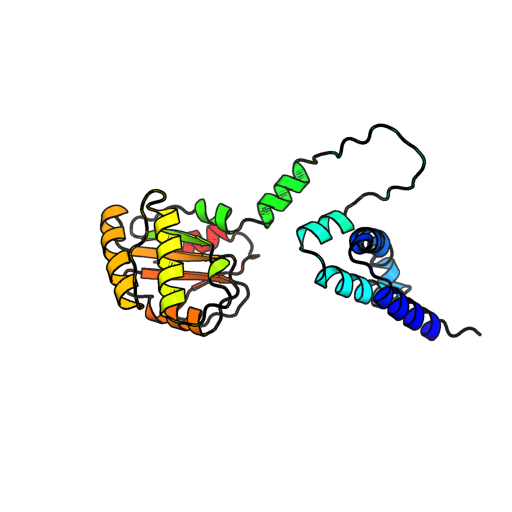 PRO A O 1
ATOM 665 N N . LYS A 1 79 ? 42.616 21.449 -14.000 1.00 37.75 79 LYS A N 1
ATOM 666 C CA . LYS A 1 79 ? 42.947 22.471 -12.974 1.00 37.75 79 LYS A CA 1
ATOM 667 C C . LYS A 1 79 ? 41.857 23.457 -12.491 1.00 37.75 79 LYS A C 1
ATOM 669 O O . LYS A 1 79 ? 41.516 24.402 -13.177 1.00 37.75 79 LYS A O 1
ATOM 674 N N . MET A 1 80 ? 41.499 23.281 -11.210 1.00 49.56 80 MET A N 1
ATOM 675 C CA . MET A 1 80 ? 41.194 24.292 -10.174 1.00 49.56 80 MET A CA 1
ATOM 676 C C . MET A 1 80 ? 40.503 25.604 -10.600 1.00 49.56 80 MET A C 1
ATOM 678 O O . MET A 1 80 ? 41.164 26.494 -11.124 1.00 49.56 80 MET A O 1
ATOM 682 N N . ALA A 1 81 ? 39.235 25.754 -10.207 1.00 41.81 81 ALA A N 1
ATOM 683 C CA . ALA A 1 81 ? 38.675 26.859 -9.407 1.00 41.81 81 ALA A CA 1
ATOM 684 C C . ALA A 1 81 ? 37.177 27.000 -9.726 1.00 41.81 81 ALA A C 1
ATOM 686 O O . ALA A 1 81 ? 36.790 27.128 -10.882 1.00 41.81 81 ALA A O 1
ATOM 687 N N . ASP A 1 82 ? 36.362 26.951 -8.675 1.00 38.78 82 ASP A N 1
ATOM 688 C CA . ASP A 1 82 ? 34.965 27.392 -8.637 1.00 38.78 82 ASP A CA 1
ATOM 689 C C . ASP A 1 82 ? 33.973 26.639 -9.539 1.00 38.78 82 ASP A C 1
ATOM 691 O O . ASP A 1 82 ? 33.422 27.174 -10.497 1.00 38.78 82 ASP A O 1
ATOM 695 N N . TYR A 1 83 ? 33.659 25.392 -9.168 1.00 38.75 83 TYR A N 1
ATOM 696 C CA . TYR A 1 83 ? 32.427 24.739 -9.618 1.00 38.75 83 TYR A CA 1
ATOM 697 C C . TYR A 1 83 ? 31.469 24.588 -8.436 1.00 38.75 83 TYR A C 1
ATOM 699 O O . TYR A 1 83 ? 31.613 23.695 -7.602 1.00 38.75 83 TYR A O 1
ATOM 707 N N . GLN A 1 84 ? 30.489 25.486 -8.359 1.00 44.53 84 GLN A N 1
ATOM 708 C CA . GLN A 1 84 ? 29.298 25.288 -7.541 1.00 44.53 84 GLN A CA 1
ATOM 709 C C . GLN A 1 84 ? 28.375 24.356 -8.346 1.00 44.53 84 GLN A C 1
ATOM 711 O O . GLN A 1 84 ? 28.053 24.702 -9.485 1.00 44.53 84 GLN A O 1
ATOM 716 N N . PRO A 1 85 ? 27.972 23.177 -7.836 1.00 41.22 85 PRO A N 1
ATOM 717 C CA . PRO A 1 85 ? 27.108 22.277 -8.588 1.00 41.22 85 PRO A CA 1
ATOM 718 C C . PRO A 1 85 ? 25.798 23.007 -8.881 1.00 41.22 85 PRO A C 1
ATOM 720 O O . PRO A 1 85 ? 25.117 23.464 -7.962 1.00 41.22 85 PRO A O 1
ATOM 723 N N . SER A 1 86 ? 25.466 23.156 -10.162 1.00 42.34 86 SER A N 1
ATOM 724 C CA . SER A 1 86 ? 24.176 23.684 -10.582 1.00 42.34 86 SER A CA 1
ATOM 725 C C . SER A 1 86 ? 23.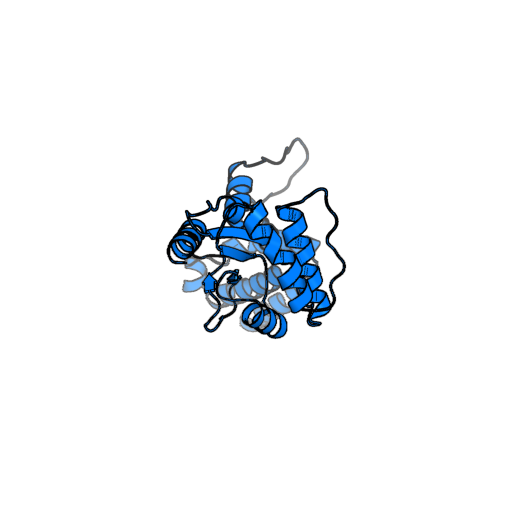091 22.780 -10.004 1.00 42.34 86 SER A C 1
ATOM 727 O O . SER A 1 86 ? 22.904 21.648 -10.449 1.00 42.34 86 SER A O 1
ATOM 729 N N . THR A 1 87 ? 22.392 23.271 -8.984 1.00 47.41 87 THR A N 1
ATOM 730 C CA . THR A 1 87 ? 21.152 22.698 -8.465 1.00 47.41 87 THR A CA 1
ATOM 731 C C . THR A 1 87 ? 20.065 22.927 -9.503 1.00 47.41 87 THR A C 1
ATOM 733 O O . THR A 1 87 ? 19.208 23.801 -9.366 1.00 47.41 87 THR A O 1
ATOM 736 N N . ASP A 1 88 ? 20.142 22.166 -10.593 1.00 48.84 88 ASP A N 1
ATOM 737 C CA . ASP A 1 88 ? 19.190 22.251 -11.684 1.00 48.84 88 ASP A CA 1
ATOM 738 C C . ASP A 1 88 ? 17.821 21.856 -11.126 1.00 48.84 88 ASP A C 1
ATOM 740 O O . ASP A 1 88 ? 17.512 20.694 -10.852 1.00 48.84 88 ASP A O 1
ATOM 744 N N . THR A 1 89 ? 17.005 22.869 -10.847 1.00 51.78 89 THR A N 1
ATOM 745 C CA . THR A 1 89 ? 15.733 22.741 -10.124 1.00 51.78 89 THR A CA 1
ATOM 746 C C . THR A 1 89 ? 14.746 21.870 -10.914 1.00 51.78 89 THR A C 1
ATOM 748 O O . THR A 1 89 ? 13.786 21.339 -10.363 1.00 51.78 89 THR A O 1
ATOM 751 N N . THR A 1 90 ? 15.022 21.688 -12.204 1.00 50.94 90 THR A N 1
ATOM 752 C CA . THR A 1 90 ? 14.332 20.831 -13.166 1.00 50.94 90 THR A CA 1
ATOM 753 C C . THR A 1 90 ? 14.602 19.341 -12.932 1.00 50.94 90 THR A C 1
ATOM 755 O O . THR A 1 90 ? 13.666 18.551 -12.995 1.00 50.94 90 THR A O 1
ATOM 758 N N . LEU A 1 91 ? 15.838 18.956 -12.585 1.00 47.03 91 LEU A N 1
ATOM 759 C CA . LEU A 1 91 ? 16.217 17.577 -12.239 1.00 47.03 91 LEU A CA 1
ATOM 760 C C . LEU A 1 91 ? 15.568 17.153 -10.924 1.00 47.03 91 LEU A C 1
ATOM 762 O O . LEU A 1 91 ? 14.878 16.145 -10.899 1.00 47.03 91 LEU A O 1
ATOM 766 N N . ASN A 1 92 ? 15.661 17.989 -9.885 1.00 51.28 92 ASN A N 1
ATOM 767 C CA . ASN A 1 92 ? 14.969 17.743 -8.617 1.00 51.28 92 ASN A CA 1
ATOM 768 C C . ASN A 1 92 ? 13.444 17.680 -8.798 1.00 51.28 92 ASN A C 1
ATOM 770 O O . ASN A 1 92 ? 12.789 16.890 -8.132 1.00 51.28 92 ASN A O 1
ATOM 774 N N . LYS A 1 93 ? 12.857 18.484 -9.699 1.00 47.53 93 LYS A N 1
ATOM 775 C CA . LYS A 1 93 ? 11.416 18.434 -9.999 1.00 47.53 93 LYS A CA 1
ATOM 776 C C . LYS A 1 93 ? 11.008 17.169 -10.749 1.00 47.53 93 LYS A C 1
ATOM 778 O O . LYS A 1 93 ? 9.998 16.592 -10.370 1.00 47.53 93 LYS A O 1
ATOM 783 N N . LEU A 1 94 ? 11.768 16.716 -11.751 1.00 48.03 94 LEU A N 1
ATOM 784 C CA . LEU A 1 94 ? 11.509 15.422 -12.393 1.00 48.03 94 LEU A CA 1
ATOM 785 C C . LEU A 1 94 ? 11.738 14.275 -11.397 1.00 48.03 94 LEU A C 1
ATOM 787 O O . LEU A 1 94 ? 10.859 13.443 -11.223 1.00 48.03 94 LEU A O 1
ATOM 791 N N . GLU A 1 95 ? 12.856 14.253 -10.675 1.00 49.38 95 GLU A N 1
ATOM 792 C CA . GLU A 1 95 ? 13.145 13.247 -9.646 1.00 49.38 95 GLU A CA 1
ATOM 793 C C . GLU A 1 95 ? 12.039 13.203 -8.575 1.00 49.38 95 GLU A C 1
ATOM 795 O O . GLU A 1 95 ? 11.582 12.121 -8.227 1.00 49.38 95 GLU A O 1
ATOM 800 N N . GLN A 1 96 ? 11.508 14.340 -8.117 1.00 49.91 96 GLN A N 1
ATOM 801 C CA . GLN A 1 96 ? 10.355 14.389 -7.203 1.00 49.91 96 GLN A CA 1
ATOM 802 C C . GLN A 1 96 ? 9.050 13.915 -7.863 1.00 49.91 96 GLN A C 1
ATOM 804 O O . GLN A 1 96 ? 8.274 13.192 -7.239 1.00 49.91 96 GLN A O 1
ATOM 809 N N . GLN A 1 97 ? 8.817 14.278 -9.128 1.00 44.66 97 GLN A N 1
ATOM 810 C CA . GLN A 1 97 ? 7.649 13.852 -9.905 1.00 44.66 97 GLN A CA 1
ATOM 811 C C . GLN A 1 97 ? 7.655 12.337 -10.183 1.00 44.66 97 GLN A C 1
ATOM 813 O O . GLN A 1 97 ? 6.585 11.751 -10.311 1.00 44.66 97 GLN A O 1
ATOM 818 N N . TYR A 1 98 ? 8.828 11.691 -10.211 1.00 49.81 98 TYR A N 1
ATOM 819 C CA . TYR A 1 98 ? 8.983 10.253 -10.468 1.00 49.81 98 TYR A CA 1
ATOM 820 C C . TYR A 1 98 ? 9.276 9.391 -9.222 1.00 49.81 98 TYR A C 1
ATOM 822 O O . TYR A 1 98 ? 9.126 8.175 -9.306 1.00 49.81 98 TYR A O 1
ATOM 830 N N . THR A 1 99 ? 9.670 9.957 -8.070 1.00 55.94 99 THR A N 1
ATOM 831 C CA . THR A 1 99 ? 10.241 9.149 -6.960 1.00 55.94 99 THR A CA 1
ATOM 832 C C . THR A 1 99 ? 9.370 9.044 -5.707 1.00 55.94 99 THR A C 1
ATOM 834 O O . THR A 1 99 ? 9.650 8.193 -4.867 1.00 55.94 99 THR A O 1
ATOM 837 N N . ASP A 1 100 ? 8.288 9.813 -5.561 1.00 74.81 100 ASP A N 1
ATOM 838 C CA . ASP A 1 100 ? 7.433 9.668 -4.375 1.00 74.81 100 ASP A CA 1
ATOM 839 C C . ASP A 1 100 ? 5.95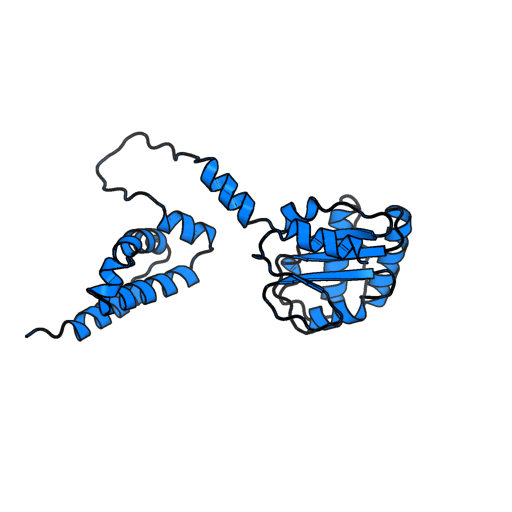4 9.454 -4.709 1.00 74.81 100 ASP A C 1
ATOM 841 O O . ASP A 1 100 ? 5.102 10.319 -4.500 1.00 74.81 100 ASP A O 1
ATOM 845 N N . ILE A 1 101 ? 5.656 8.248 -5.210 1.00 84.00 101 ILE A N 1
ATOM 846 C CA . ILE A 1 101 ? 4.289 7.727 -5.396 1.00 84.00 101 ILE A CA 1
ATOM 847 C C . ILE A 1 101 ? 3.454 7.965 -4.138 1.00 84.00 101 ILE A C 1
ATOM 849 O O . ILE A 1 101 ? 2.296 8.360 -4.220 1.00 84.00 101 ILE A O 1
ATOM 853 N N . TYR A 1 102 ? 4.044 7.775 -2.960 1.00 86.62 102 TYR A N 1
ATOM 854 C CA . TYR A 1 102 ? 3.346 7.981 -1.702 1.00 86.62 102 TYR A CA 1
ATOM 855 C C . TYR A 1 102 ? 2.946 9.454 -1.501 1.00 86.62 102 TYR A C 1
ATOM 857 O O . TYR A 1 102 ? 1.793 9.718 -1.167 1.00 86.62 102 TYR A O 1
ATOM 865 N N . THR A 1 103 ? 3.825 10.421 -1.792 1.00 86.19 103 THR A N 1
ATOM 866 C CA . THR A 1 103 ? 3.466 11.856 -1.782 1.00 86.19 103 THR A CA 1
ATOM 867 C C . THR A 1 103 ? 2.408 12.212 -2.828 1.00 86.19 103 THR A C 1
ATOM 869 O O . THR A 1 103 ? 1.542 13.043 -2.551 1.00 86.19 103 THR A O 1
ATOM 872 N N . GLN A 1 104 ? 2.417 11.581 -4.004 1.00 85.62 104 GLN A N 1
ATOM 873 C CA . GLN A 1 104 ? 1.349 11.778 -4.992 1.00 85.62 104 GLN A CA 1
ATOM 874 C C . GLN A 1 104 ? 0.004 11.287 -4.454 1.00 85.62 104 GLN A C 1
ATOM 876 O O . GLN A 1 104 ? -0.975 12.025 -4.485 1.00 85.62 104 GLN A O 1
ATOM 881 N N . LEU A 1 105 ? -0.044 10.082 -3.883 1.00 91.00 105 LEU A N 1
ATOM 882 C CA . LEU A 1 105 ? -1.277 9.501 -3.346 1.00 91.00 105 LEU A CA 1
ATOM 883 C C . LEU A 1 105 ? -1.837 10.277 -2.145 1.00 91.00 105 LEU A C 1
ATOM 885 O O . LEU A 1 105 ? -3.038 10.223 -1.900 1.00 91.00 105 LEU A O 1
ATOM 889 N N . LYS A 1 106 ? -1.022 11.060 -1.425 1.00 89.81 106 LYS A N 1
ATOM 890 C CA . LYS A 1 106 ? -1.530 11.993 -0.398 1.00 89.81 106 LYS A CA 1
ATOM 891 C C . LYS A 1 106 ? -2.415 13.109 -0.955 1.00 89.81 106 LYS A C 1
ATOM 893 O O . LYS A 1 106 ? -3.085 13.783 -0.180 1.00 89.81 106 LYS A O 1
ATOM 898 N N . GLN A 1 107 ? -2.415 13.319 -2.269 1.00 89.88 107 GLN A N 1
ATOM 899 C CA . GLN A 1 107 ? -3.266 14.306 -2.933 1.00 89.88 107 GLN A CA 1
ATOM 900 C C . GLN A 1 107 ? -4.672 13.767 -3.232 1.00 89.88 107 GLN A C 1
ATOM 902 O O . GLN A 1 107 ? -5.532 14.548 -3.647 1.00 89.88 107 GLN A O 1
ATOM 907 N N . LEU A 1 108 ? -4.916 12.465 -3.023 1.00 93.62 108 LEU A N 1
ATOM 908 C CA . LEU A 1 108 ? -6.236 11.858 -3.187 1.00 93.62 108 LEU A CA 1
ATOM 909 C C . LEU A 1 108 ? -7.266 12.554 -2.304 1.00 93.62 108 LEU A C 1
ATOM 911 O O . LEU A 1 108 ? -7.000 12.880 -1.145 1.00 93.62 108 LEU A O 1
ATOM 915 N N . GLN A 1 109 ? -8.453 12.762 -2.863 1.00 93.56 109 GLN A N 1
ATOM 916 C CA . GLN A 1 109 ? -9.553 13.398 -2.156 1.00 93.56 109 GLN A CA 1
ATOM 917 C C . GLN A 1 109 ? -10.558 12.339 -1.694 1.00 93.56 109 GLN A C 1
ATOM 919 O O . GLN A 1 109 ? -10.885 11.431 -2.468 1.00 93.56 109 GLN A O 1
ATOM 924 N N . PRO A 1 110 ? -11.074 12.443 -0.454 1.00 94.69 110 PRO A N 1
ATOM 925 C CA . PRO A 1 110 ? -12.205 11.637 -0.018 1.00 94.69 110 PRO A CA 1
ATOM 926 C C . PRO A 1 110 ? -13.408 11.811 -0.945 1.00 94.69 110 PRO A C 1
ATOM 928 O O . PRO A 1 110 ? -13.653 12.903 -1.463 1.00 94.69 110 PRO A O 1
ATOM 931 N N . THR A 1 111 ? -14.179 10.743 -1.117 1.00 94.12 111 THR A N 1
ATOM 932 C CA . THR A 1 111 ? -15.481 10.803 -1.789 1.00 94.12 111 THR A CA 1
ATOM 933 C C . THR A 1 111 ? -16.588 11.022 -0.758 1.00 94.12 111 THR A C 1
ATOM 935 O O . THR A 1 111 ? -16.331 11.163 0.440 1.00 94.12 111 THR A O 1
ATOM 938 N N . SER A 1 112 ? -17.849 11.040 -1.196 1.00 90.19 112 SER A N 1
ATOM 939 C CA . SER A 1 112 ? -18.993 11.137 -0.281 1.00 90.19 112 SER A CA 1
ATOM 940 C C . SER A 1 112 ? -19.108 9.955 0.688 1.00 90.19 112 SER A C 1
ATOM 942 O O . SER A 1 112 ? -19.732 10.100 1.733 1.00 90.19 112 SER A O 1
ATOM 944 N N . THR A 1 113 ? -18.539 8.797 0.343 1.00 92.38 113 THR A N 1
ATOM 945 C CA . THR A 1 113 ? -18.713 7.530 1.075 1.00 92.38 113 THR A CA 1
ATOM 946 C C . THR A 1 113 ? -17.403 6.866 1.475 1.00 92.38 113 THR A C 1
ATOM 948 O O . THR A 1 113 ? -17.430 5.989 2.336 1.00 92.38 113 THR A O 1
ATOM 951 N N . THR A 1 114 ? -16.271 7.270 0.890 1.00 95.81 114 THR A N 1
ATOM 952 C CA . THR A 1 114 ? -14.990 6.572 1.045 1.00 95.81 114 THR A CA 1
ATOM 953 C C . THR A 1 114 ? -13.861 7.534 1.393 1.00 95.81 114 THR A C 1
ATOM 955 O O . THR A 1 114 ? -13.622 8.514 0.686 1.00 95.81 114 THR A O 1
ATOM 958 N N . TYR A 1 115 ? -13.111 7.219 2.450 1.00 96.62 115 TYR A N 1
ATOM 959 C CA . TYR A 1 115 ? -11.893 7.940 2.814 1.00 96.62 115 TYR A CA 1
ATOM 960 C C . TYR A 1 115 ? -10.634 7.157 2.389 1.00 96.62 115 TYR A C 1
ATOM 962 O O . TYR A 1 115 ? -10.440 6.026 2.852 1.00 96.62 115 TYR A O 1
ATOM 970 N N . PRO A 1 116 ? -9.763 7.723 1.531 1.00 96.69 116 PRO A N 1
ATOM 971 C CA . PRO A 1 116 ? -8.510 7.090 1.138 1.00 96.69 116 PRO A CA 1
ATOM 972 C C . PRO A 1 116 ? -7.427 7.251 2.207 1.00 96.69 116 PRO A C 1
ATOM 974 O O . PRO A 1 116 ? -7.197 8.341 2.726 1.00 96.69 116 PRO A O 1
ATOM 977 N N . ILE A 1 117 ? -6.708 6.168 2.495 1.00 95.94 117 ILE A N 1
ATOM 978 C CA . ILE A 1 117 ? -5.532 6.158 3.366 1.00 95.94 117 ILE A CA 1
ATOM 979 C C . ILE A 1 117 ? -4.360 5.561 2.574 1.00 95.94 117 ILE A C 1
ATOM 981 O O . ILE A 1 117 ? -4.251 4.334 2.458 1.00 95.94 117 ILE A O 1
ATOM 985 N N . PRO A 1 118 ? -3.476 6.399 2.008 1.00 93.56 118 PRO A N 1
ATOM 986 C CA . PRO A 1 118 ? -2.262 5.921 1.364 1.00 93.56 118 PRO A CA 1
ATOM 987 C C . PRO A 1 118 ? -1.249 5.433 2.405 1.00 93.56 118 PRO A C 1
ATOM 989 O O . PRO A 1 118 ? -0.973 6.111 3.391 1.00 93.56 118 PRO A O 1
ATOM 992 N N . LEU A 1 119 ? -0.661 4.260 2.172 1.00 91.88 119 LEU A N 1
ATOM 993 C CA . LEU A 1 119 ? 0.281 3.600 3.071 1.00 91.88 119 LEU A CA 1
ATOM 994 C C . LEU A 1 119 ? 1.598 3.314 2.347 1.00 91.88 119 LEU A C 1
ATOM 996 O O . LEU A 1 119 ? 1.657 2.494 1.429 1.00 91.88 119 LEU A O 1
ATOM 1000 N N . ASN A 1 120 ? 2.689 3.926 2.817 1.00 87.75 120 ASN A N 1
ATOM 1001 C CA . ASN A 1 120 ? 4.032 3.535 2.392 1.00 87.75 120 ASN A CA 1
ATOM 1002 C C . ASN A 1 120 ? 4.423 2.209 3.057 1.00 87.75 120 ASN A C 1
ATOM 1004 O O . ASN A 1 120 ? 4.765 2.155 4.249 1.00 87.75 120 ASN A O 1
ATOM 1008 N N . ALA A 1 121 ? 4.387 1.150 2.257 1.00 85.00 121 ALA A N 1
ATOM 1009 C CA . ALA A 1 121 ? 4.484 -0.225 2.705 1.00 85.00 121 ALA A CA 1
ATOM 1010 C C . ALA A 1 121 ? 5.873 -0.853 2.499 1.00 85.00 121 ALA A C 1
ATOM 1012 O O . ALA A 1 121 ? 6.028 -2.049 2.729 1.00 85.00 121 ALA A O 1
ATOM 1013 N N . ALA A 1 122 ? 6.906 -0.058 2.195 1.00 79.81 122 ALA A N 1
ATOM 1014 C CA . ALA A 1 122 ? 8.285 -0.544 2.048 1.00 79.81 122 ALA A CA 1
ATOM 1015 C C . ALA A 1 122 ? 8.775 -1.340 3.277 1.00 79.81 122 ALA A C 1
ATOM 1017 O O . ALA A 1 122 ? 9.458 -2.351 3.161 1.00 79.81 122 ALA A O 1
ATOM 1018 N N . ASN A 1 123 ? 8.347 -0.946 4.482 1.00 72.25 123 ASN A N 1
ATOM 1019 C CA . ASN A 1 123 ? 8.717 -1.634 5.725 1.00 72.25 123 ASN A CA 1
ATOM 1020 C C . ASN A 1 123 ? 7.980 -2.968 5.943 1.00 72.25 123 ASN A C 1
ATOM 1022 O O . ASN A 1 123 ? 8.226 -3.615 6.960 1.00 72.25 123 ASN A O 1
ATOM 1026 N N . LEU A 1 124 ? 7.044 -3.347 5.069 1.00 74.88 124 LEU A N 1
ATOM 1027 C CA . LEU A 1 124 ? 6.344 -4.635 5.109 1.00 74.88 124 LEU A CA 1
ATOM 1028 C C . LEU A 1 124 ? 7.021 -5.689 4.224 1.00 74.88 124 LEU A C 1
ATOM 1030 O O . LEU A 1 124 ? 6.642 -6.859 4.271 1.00 74.88 124 LEU A O 1
ATOM 1034 N N . GLU A 1 125 ? 8.035 -5.301 3.448 1.00 72.50 125 GLU A N 1
ATOM 1035 C CA . GLU A 1 125 ? 8.771 -6.219 2.588 1.00 72.50 125 GLU A CA 1
ATOM 1036 C C . GLU A 1 125 ? 9.447 -7.330 3.412 1.00 72.50 125 GLU A C 1
ATOM 1038 O O . GLU A 1 125 ? 10.050 -7.091 4.462 1.00 72.50 125 GLU A O 1
ATOM 1043 N N . GLY A 1 126 ? 9.281 -8.578 2.964 1.00 72.38 126 GLY A N 1
ATOM 1044 C CA . GLY A 1 126 ? 9.823 -9.769 3.625 1.00 72.38 126 GLY A CA 1
ATOM 1045 C C . GLY A 1 126 ? 9.150 -10.172 4.946 1.00 72.38 126 GLY A C 1
ATOM 1046 O O . GLY A 1 126 ? 9.571 -11.155 5.556 1.00 72.38 126 GLY A O 1
ATOM 1047 N N . LYS A 1 127 ? 8.115 -9.460 5.416 1.00 78.38 127 LYS A N 1
ATOM 1048 C CA . LYS A 1 127 ? 7.357 -9.854 6.616 1.00 78.38 127 LYS A CA 1
ATOM 1049 C C . LYS A 1 127 ? 6.271 -10.860 6.261 1.00 78.38 127 LYS A C 1
ATOM 1051 O O . LYS A 1 127 ? 5.211 -10.449 5.831 1.00 78.38 127 LYS A O 1
ATOM 1056 N N . THR A 1 128 ? 6.497 -12.142 6.525 1.00 84.19 128 THR A N 1
ATOM 1057 C CA . THR A 1 128 ? 5.534 -13.208 6.186 1.00 84.19 128 THR A CA 1
ATOM 1058 C C . THR A 1 128 ? 4.623 -13.624 7.343 1.00 84.19 128 THR A C 1
ATOM 1060 O O . THR A 1 128 ? 3.568 -14.210 7.123 1.00 84.19 128 THR A O 1
ATOM 1063 N N . ALA A 1 129 ? 5.002 -13.330 8.591 1.00 88.00 129 ALA A N 1
ATOM 1064 C CA . ALA A 1 129 ? 4.183 -13.658 9.755 1.00 88.00 129 ALA A CA 1
ATOM 1065 C C . ALA A 1 129 ? 2.965 -12.725 9.854 1.00 88.00 129 ALA A C 1
ATOM 1067 O O . ALA A 1 129 ? 3.138 -11.506 9.909 1.00 88.00 129 ALA A O 1
ATOM 1068 N N . GLU A 1 130 ? 1.764 -13.296 9.980 1.00 90.38 130 GLU A N 1
ATOM 1069 C CA . GLU A 1 130 ? 0.484 -12.572 10.062 1.00 90.38 130 GLU A CA 1
ATOM 1070 C C . GLU A 1 130 ? 0.524 -11.421 11.076 1.00 90.38 130 GLU A C 1
ATOM 1072 O O . GLU A 1 130 ? 0.327 -10.261 10.722 1.00 90.38 130 GLU A O 1
ATOM 1077 N N . LYS A 1 131 ? 0.928 -11.714 12.315 1.00 91.00 131 LYS A N 1
ATOM 1078 C CA . LYS A 1 131 ? 1.126 -10.719 13.377 1.00 91.00 131 LYS A CA 1
ATOM 1079 C C . LYS A 1 131 ? 2.028 -9.553 12.964 1.00 91.00 131 LYS A C 1
ATOM 1081 O O . LYS A 1 131 ? 1.792 -8.405 13.337 1.00 91.00 131 LYS A O 1
ATOM 1086 N N . ALA A 1 132 ? 3.115 -9.835 12.246 1.00 87.31 132 ALA A N 1
ATOM 1087 C CA . ALA A 1 132 ? 4.075 -8.815 11.833 1.00 87.31 132 ALA A CA 1
ATOM 1088 C C . ALA A 1 132 ? 3.511 -7.926 10.717 1.00 87.31 132 ALA A C 1
ATOM 1090 O O . ALA A 1 132 ? 3.779 -6.722 10.716 1.00 87.31 132 ALA A O 1
ATOM 1091 N N . ILE A 1 133 ? 2.727 -8.512 9.807 1.00 89.56 133 ILE A N 1
ATOM 1092 C CA . ILE A 1 133 ? 1.982 -7.795 8.770 1.00 89.56 133 ILE A CA 1
ATOM 1093 C C . ILE A 1 133 ? 0.924 -6.904 9.427 1.00 89.56 133 ILE A C 1
ATOM 1095 O O . ILE A 1 133 ? 0.961 -5.689 9.235 1.00 89.56 133 ILE A O 1
ATOM 1099 N N . ALA A 1 134 ? 0.065 -7.478 10.275 1.00 91.31 134 ALA A N 1
ATOM 1100 C CA . ALA A 1 134 ? -1.017 -6.774 10.956 1.00 91.31 134 ALA A CA 1
ATOM 1101 C C . ALA A 1 134 ? -0.493 -5.563 11.746 1.00 91.31 134 ALA A C 1
ATOM 1103 O O . ALA A 1 134 ? -0.908 -4.426 11.506 1.00 91.31 134 ALA A O 1
ATOM 1104 N N . LYS A 1 135 ? 0.515 -5.774 12.611 1.00 89.25 135 LYS A N 1
ATOM 1105 C CA . LYS A 1 135 ? 1.172 -4.686 13.360 1.00 89.25 135 LYS A CA 1
ATOM 1106 C C . LYS A 1 135 ? 1.768 -3.630 12.439 1.00 89.25 135 LYS A C 1
ATOM 1108 O O . LYS A 1 135 ? 1.667 -2.438 12.719 1.00 89.25 135 LYS A O 1
ATOM 1113 N N . GLY A 1 136 ? 2.421 -4.060 11.362 1.00 88.88 136 GLY A N 1
ATOM 1114 C CA . GLY A 1 136 ? 3.032 -3.156 10.400 1.00 88.88 136 GLY A CA 1
ATOM 1115 C C . GLY A 1 136 ? 2.006 -2.238 9.734 1.00 88.88 136 GLY A C 1
ATOM 1116 O O . GLY A 1 136 ? 2.256 -1.039 9.633 1.00 88.88 136 GLY A O 1
ATOM 1117 N N . ILE A 1 137 ? 0.848 -2.777 9.346 1.00 91.88 137 ILE A N 1
ATOM 1118 C CA . ILE A 1 137 ? -0.261 -2.017 8.755 1.00 91.88 137 ILE A CA 1
ATOM 1119 C C . ILE A 1 137 ? -0.839 -1.026 9.769 1.00 91.88 137 ILE A C 1
ATOM 1121 O O . ILE A 1 137 ? -0.926 0.165 9.465 1.00 91.88 137 ILE A O 1
ATOM 1125 N N . LEU A 1 138 ? -1.151 -1.478 10.991 1.00 90.94 138 LEU A N 1
ATOM 1126 C CA . LEU A 1 138 ? -1.720 -0.616 12.033 1.00 90.94 138 LEU A CA 1
ATOM 1127 C C . LEU A 1 138 ? -0.819 0.586 12.338 1.00 90.94 138 LEU A C 1
ATOM 1129 O O . LEU A 1 138 ? -1.287 1.721 12.395 1.00 90.94 138 LEU A O 1
ATOM 1133 N N . ILE A 1 139 ? 0.490 0.352 12.481 1.00 87.69 139 ILE A N 1
ATOM 1134 C CA . ILE A 1 139 ? 1.471 1.414 12.741 1.00 87.69 139 ILE A CA 1
ATOM 1135 C C . ILE A 1 139 ? 1.460 2.460 11.622 1.00 87.69 139 ILE A C 1
ATOM 1137 O O . ILE A 1 139 ? 1.565 3.652 11.904 1.00 87.69 139 ILE A O 1
ATOM 1141 N N . LYS A 1 140 ? 1.340 2.034 10.358 1.00 88.44 140 LYS A N 1
ATOM 1142 C CA . LYS A 1 140 ? 1.294 2.958 9.217 1.00 88.44 140 LYS A CA 1
ATOM 1143 C C . LYS A 1 140 ? 0.014 3.788 9.228 1.00 88.44 140 LYS A C 1
ATOM 1145 O O . LYS A 1 140 ? 0.102 5.002 9.107 1.00 88.44 140 LYS A O 1
ATOM 1150 N N . ILE A 1 141 ? -1.136 3.162 9.469 1.00 91.06 141 ILE A N 1
ATOM 1151 C CA . ILE A 1 141 ? -2.431 3.855 9.546 1.00 91.06 141 ILE A CA 1
ATOM 1152 C C . ILE A 1 141 ? -2.441 4.881 10.685 1.00 91.06 141 ILE A C 1
ATOM 1154 O O . ILE A 1 141 ? -2.831 6.029 10.479 1.00 91.06 141 ILE A O 1
ATOM 1158 N N . TYR A 1 142 ? -1.945 4.508 11.868 1.00 86.94 142 TYR A N 1
ATOM 1159 C CA . TYR A 1 142 ? -1.812 5.439 12.992 1.00 86.94 142 TYR A CA 1
ATOM 1160 C C . TYR A 1 142 ? -0.833 6.570 12.677 1.00 86.94 142 TYR A C 1
ATOM 1162 O O . TYR A 1 142 ? -1.080 7.705 13.062 1.00 86.94 142 TYR A O 1
ATOM 1170 N N . GLY A 1 143 ? 0.245 6.294 11.941 1.00 82.94 143 GLY A N 1
ATOM 1171 C CA . GLY A 1 143 ? 1.152 7.331 11.454 1.00 82.94 143 GLY A CA 1
ATOM 1172 C C . GLY A 1 143 ? 0.465 8.369 10.560 1.00 82.94 143 GLY A C 1
ATOM 1173 O O . GLY A 1 143 ? 0.793 9.550 10.665 1.00 82.94 143 GLY A O 1
ATOM 1174 N N . GLU A 1 144 ? -0.500 7.953 9.732 1.00 84.19 144 GLU A N 1
ATOM 1175 C CA . GLU A 1 144 ? -1.265 8.869 8.874 1.00 84.19 144 GLU A CA 1
ATOM 1176 C C . GLU A 1 144 ? -2.339 9.647 9.640 1.00 84.19 144 GLU A C 1
ATOM 1178 O O . GLU A 1 144 ? -2.444 10.862 9.488 1.00 84.19 144 GLU A O 1
ATOM 1183 N N . ILE A 1 145 ? -3.149 8.960 10.451 1.00 86.50 145 ILE A N 1
ATOM 1184 C CA . ILE A 1 145 ? -4.361 9.545 11.050 1.00 86.50 145 ILE A CA 1
ATOM 1185 C C . ILE A 1 145 ? -4.077 10.145 12.430 1.00 86.50 145 ILE A C 1
ATOM 1187 O O . ILE A 1 145 ? -4.591 11.207 12.783 1.00 86.50 145 ILE A O 1
ATOM 1191 N N . PHE A 1 146 ? -3.225 9.491 13.219 1.00 85.94 146 PHE A N 1
ATOM 1192 C CA . PHE A 1 146 ? -2.931 9.856 14.602 1.00 85.94 146 PHE A CA 1
ATOM 1193 C C . PHE A 1 146 ? -1.420 9.965 14.856 1.00 85.94 146 PHE A C 1
ATOM 1195 O O . PHE A 1 146 ? -0.885 9.249 15.704 1.00 85.94 146 PHE A O 1
ATOM 1202 N N . PRO A 1 147 ? -0.702 10.906 14.216 1.00 77.62 147 PRO A N 1
ATOM 1203 C CA . PRO A 1 147 ? 0.765 10.977 14.262 1.00 77.62 147 PRO A CA 1
ATOM 1204 C C . PRO A 1 147 ? 1.362 11.146 15.673 1.00 77.62 147 PRO A C 1
ATOM 1206 O O . PRO A 1 147 ? 2.563 10.978 15.868 1.00 77.62 147 PRO A O 1
ATOM 1209 N N . LYS A 1 148 ? 0.541 11.500 16.669 1.00 79.12 148 LYS A N 1
ATOM 1210 C CA . LYS A 1 148 ? 0.935 11.656 18.079 1.00 79.12 148 LYS A CA 1
ATOM 1211 C C . LYS A 1 148 ? 0.498 10.495 18.979 1.00 79.12 148 LYS A C 1
ATOM 1213 O O . LYS A 1 148 ? 0.831 10.508 20.161 1.00 79.12 148 LYS A O 1
ATOM 1218 N N . GLN A 1 149 ? -0.257 9.526 18.463 1.00 79.81 149 GLN A N 1
ATOM 1219 C CA . GLN A 1 149 ? -0.714 8.366 19.224 1.00 79.81 149 GLN A CA 1
ATOM 1220 C C . GLN A 1 149 ? 0.087 7.126 18.852 1.00 79.81 149 GLN A C 1
ATOM 1222 O O . GLN A 1 149 ? 0.476 6.913 17.705 1.00 79.81 149 GLN A O 1
ATOM 1227 N N . LYS A 1 150 ? 0.328 6.285 19.853 1.00 81.25 150 LYS A N 1
ATOM 1228 C CA . LYS A 1 150 ? 0.963 4.991 19.650 1.00 81.25 150 LYS A CA 1
ATOM 1229 C C . LYS A 1 150 ? -0.112 3.970 19.284 1.00 81.25 150 LYS A C 1
ATOM 1231 O O . LYS A 1 150 ? -1.123 3.892 19.972 1.00 81.25 150 LYS A O 1
ATOM 1236 N N . ALA A 1 151 ? 0.145 3.180 18.246 1.00 82.50 151 ALA A N 1
ATOM 1237 C CA . ALA A 1 151 ? -0.698 2.044 17.894 1.00 82.50 151 ALA A CA 1
ATOM 1238 C C . ALA A 1 151 ? -0.768 1.020 19.040 1.00 82.50 151 ALA A C 1
ATOM 1240 O O . ALA A 1 151 ? 0.234 0.766 19.725 1.00 82.50 151 ALA A O 1
ATOM 1241 N N . ASN A 1 152 ? -1.941 0.413 19.207 1.00 84.88 152 ASN A N 1
ATOM 1242 C CA . ASN A 1 152 ? -2.148 -0.684 20.141 1.00 84.88 152 ASN A CA 1
ATOM 1243 C C . ASN A 1 152 ? -1.347 -1.928 19.721 1.00 84.88 152 ASN A C 1
ATOM 1245 O O . ASN A 1 152 ? -0.928 -2.082 18.571 1.00 84.88 152 ASN A O 1
ATOM 1249 N N . SER A 1 153 ? -1.084 -2.821 20.677 1.00 87.06 153 SER A N 1
ATOM 1250 C CA . SER A 1 153 ? -0.500 -4.123 20.349 1.00 87.06 153 SER A CA 1
ATOM 1251 C C . SER A 1 153 ? -1.610 -5.064 19.907 1.00 87.06 153 SER A C 1
ATOM 1253 O O . SER A 1 153 ? -2.510 -5.330 20.691 1.00 87.06 153 SER A O 1
ATOM 1255 N N . ILE A 1 154 ? -1.482 -5.594 18.696 1.00 90.06 154 ILE A N 1
ATOM 1256 C CA . ILE A 1 154 ? -2.425 -6.537 18.083 1.00 90.06 154 ILE A CA 1
ATOM 1257 C C . ILE A 1 154 ? -1.737 -7.865 17.756 1.00 90.06 154 ILE A C 1
ATOM 1259 O O . ILE A 1 154 ? -0.521 -7.887 17.554 1.00 90.06 154 ILE A O 1
ATOM 1263 N N . GLU A 1 155 ? -2.458 -8.975 17.718 1.00 85.88 155 GLU A N 1
ATOM 1264 C CA . GLU A 1 155 ? -1.880 -10.300 17.472 1.00 85.88 155 GLU A CA 1
ATOM 1265 C C . GLU A 1 155 ? -2.220 -10.848 16.081 1.00 85.88 155 GLU A C 1
ATOM 1267 O O . GLU A 1 155 ? -1.370 -11.519 15.492 1.00 85.88 155 GLU A O 1
ATOM 1272 N N . ASP A 1 156 ? -3.381 -10.501 15.525 1.00 86.69 156 ASP A N 1
ATOM 1273 C CA . ASP A 1 156 ? -3.886 -11.064 14.269 1.00 86.69 156 ASP A CA 1
ATOM 1274 C C . ASP A 1 156 ? -4.688 -10.060 13.410 1.00 86.69 156 ASP A C 1
ATOM 1276 O O . ASP A 1 156 ? -4.705 -8.847 13.657 1.00 86.69 156 ASP A O 1
ATOM 1280 N N . ILE A 1 157 ? -5.304 -10.572 12.340 1.00 91.19 157 ILE A N 1
ATOM 1281 C CA . ILE A 1 157 ? -6.149 -9.805 11.420 1.00 91.19 157 ILE A CA 1
ATOM 1282 C C . ILE A 1 157 ? -7.442 -9.272 12.059 1.00 91.19 157 ILE A C 1
ATOM 1284 O O . ILE A 1 157 ? -7.895 -8.189 11.687 1.00 91.19 157 ILE A O 1
ATOM 1288 N N . PHE A 1 158 ? -8.024 -9.982 13.028 1.00 91.75 158 PHE A N 1
ATOM 1289 C CA . PHE A 1 158 ? -9.279 -9.587 13.673 1.00 91.75 158 PHE A CA 1
ATOM 1290 C C . PHE A 1 158 ? -9.052 -8.437 14.650 1.00 91.75 158 PHE A C 1
ATOM 1292 O O . PHE A 1 158 ? -9.843 -7.493 14.696 1.00 91.75 158 PHE A O 1
ATOM 1299 N N . ASP A 1 159 ? -7.939 -8.472 15.383 1.00 93.38 159 ASP A N 1
ATOM 1300 C CA . ASP A 1 159 ? -7.497 -7.351 16.205 1.00 93.38 159 ASP A CA 1
ATOM 1301 C C . ASP A 1 159 ? -7.275 -6.096 15.350 1.00 93.38 159 ASP A C 1
ATOM 1303 O O . ASP A 1 159 ? -7.702 -5.004 15.725 1.00 93.38 159 ASP A O 1
ATOM 1307 N N . LEU A 1 160 ? -6.648 -6.246 14.173 1.00 93.25 160 LEU A N 1
ATOM 1308 C CA . LEU A 1 160 ? -6.497 -5.140 13.227 1.00 93.25 160 LEU A CA 1
ATOM 1309 C C . LEU A 1 160 ? -7.864 -4.601 12.791 1.00 93.25 160 LEU A C 1
ATOM 1311 O O . LEU A 1 160 ? -8.081 -3.396 12.859 1.00 93.25 160 LEU A O 1
ATOM 1315 N N . GLU A 1 161 ? -8.790 -5.462 12.366 1.00 92.31 161 GLU A N 1
ATOM 1316 C CA . GLU A 1 161 ? -10.124 -5.032 11.932 1.00 92.31 161 GLU A CA 1
ATOM 1317 C C . GLU A 1 161 ? -10.868 -4.257 13.034 1.00 92.31 161 GLU A C 1
ATOM 1319 O O . GLU A 1 161 ? -11.444 -3.200 12.760 1.00 92.31 161 GLU A O 1
ATOM 1324 N N . ASN A 1 162 ? -10.798 -4.729 14.282 1.00 92.25 162 ASN A N 1
ATOM 1325 C CA . ASN A 1 162 ? -11.398 -4.063 15.440 1.00 92.25 162 ASN A CA 1
ATOM 1326 C C . ASN A 1 162 ? -10.816 -2.664 15.684 1.00 92.25 162 ASN A C 1
ATOM 1328 O O . ASN A 1 162 ? -11.564 -1.741 16.000 1.00 92.25 162 ASN A O 1
ATOM 1332 N N . GLU A 1 163 ? -9.509 -2.476 15.491 1.00 92.12 163 GLU A N 1
ATOM 1333 C CA . GLU A 1 163 ? -8.856 -1.164 15.610 1.00 92.12 163 GLU A CA 1
ATOM 1334 C C . GLU A 1 163 ? -9.204 -0.221 14.445 1.00 92.12 163 GLU A C 1
ATOM 1336 O O . GLU A 1 163 ? -9.188 1.001 14.599 1.00 92.12 163 GLU A O 1
ATOM 1341 N N . LEU A 1 164 ? -9.549 -0.764 13.273 1.00 91.75 164 LEU A N 1
ATOM 1342 C CA . LEU A 1 164 ? -9.923 0.032 12.103 1.00 91.75 164 LEU A CA 1
ATOM 1343 C C . LEU A 1 164 ? -11.391 0.483 12.124 1.00 91.75 164 LEU A C 1
ATOM 1345 O O . LEU A 1 164 ? -11.710 1.512 11.525 1.00 91.75 164 LEU A O 1
ATOM 1349 N N . GLN A 1 165 ? -12.293 -0.228 12.810 1.00 90.00 165 GLN A N 1
ATOM 1350 C CA . GLN A 1 165 ? -13.714 0.147 12.847 1.00 90.00 165 GLN A CA 1
ATOM 1351 C C . GLN A 1 165 ? -13.978 1.565 13.396 1.00 90.00 165 GLN A C 1
ATOM 1353 O O . GLN A 1 165 ? -14.706 2.306 12.723 1.00 90.00 165 GLN A O 1
ATOM 1358 N N . PRO A 1 166 ? -13.389 1.995 14.534 1.00 91.44 166 PRO A N 1
ATOM 1359 C CA . PRO A 1 166 ? -13.584 3.342 15.078 1.00 91.44 166 PRO A CA 1
ATOM 1360 C C . PRO A 1 166 ? -13.076 4.460 14.158 1.00 91.44 166 PRO A C 1
ATOM 1362 O O . PRO A 1 166 ? -13.518 5.606 14.265 1.00 91.44 166 PRO A O 1
ATOM 1365 N N . LEU A 1 167 ? -12.166 4.151 13.223 1.00 90.50 167 LEU A N 1
ATOM 1366 C CA . LEU A 1 167 ? -11.647 5.140 12.277 1.00 90.50 167 LEU A CA 1
ATOM 1367 C C . LEU A 1 167 ? -12.742 5.686 11.363 1.00 90.50 167 LEU A C 1
ATOM 1369 O O . LEU A 1 167 ? -12.676 6.850 10.985 1.00 90.50 167 LEU A O 1
ATOM 1373 N N . ARG A 1 168 ? -13.762 4.887 11.032 1.00 90.94 168 ARG A N 1
ATOM 1374 C CA . ARG A 1 168 ? -14.887 5.334 10.195 1.00 90.94 168 ARG A CA 1
ATOM 1375 C C . ARG A 1 168 ? -15.664 6.472 10.840 1.00 90.94 168 ARG A C 1
ATOM 1377 O O . ARG A 1 168 ? -15.957 7.471 10.188 1.00 90.94 168 ARG A O 1
ATOM 1384 N N . GLU A 1 169 ? -15.929 6.354 12.139 1.00 89.75 169 GLU A N 1
ATOM 1385 C CA . GLU A 1 169 ? -16.594 7.402 12.916 1.00 89.75 169 GLU A CA 1
ATOM 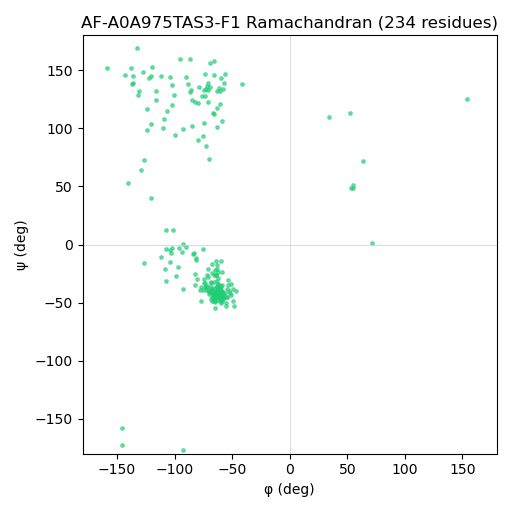1386 C C . GLU A 1 169 ? -15.710 8.648 13.024 1.00 89.75 169 GLU A C 1
ATOM 1388 O O . GLU A 1 169 ? -16.185 9.770 12.839 1.00 89.75 169 GLU A O 1
ATOM 1393 N N . HIS A 1 170 ? -14.407 8.455 13.257 1.00 91.50 170 HIS A N 1
ATOM 1394 C CA . HIS A 1 170 ? -13.441 9.550 13.334 1.00 91.50 170 HIS A CA 1
ATOM 1395 C C . HIS A 1 170 ? -13.324 10.331 12.013 1.00 91.50 170 HIS A C 1
ATOM 1397 O O . HIS A 1 170 ? -13.333 11.563 12.014 1.00 91.50 170 HIS A O 1
ATOM 1403 N N . LEU A 1 171 ? -13.240 9.615 10.890 1.00 91.19 171 LEU A N 1
ATOM 1404 C CA . LEU A 1 171 ? -13.098 10.167 9.540 1.00 91.19 171 LEU A CA 1
ATOM 1405 C C . LEU A 1 171 ? -14.437 10.591 8.918 1.00 91.19 171 LEU A C 1
ATOM 1407 O O . LEU A 1 171 ? -14.436 11.214 7.858 1.00 91.19 171 LEU A O 1
ATOM 1411 N N . LYS A 1 172 ? -15.564 10.288 9.579 1.00 91.94 172 LYS A N 1
ATOM 1412 C CA . LYS A 1 172 ? -16.936 10.564 9.119 1.00 91.94 172 LYS A CA 1
ATOM 1413 C C . LYS A 1 172 ? -17.215 9.971 7.737 1.00 91.94 172 LYS A C 1
ATOM 1415 O O . LYS A 1 172 ? -17.661 10.669 6.829 1.00 91.94 172 LYS A O 1
ATOM 1420 N N . THR A 1 173 ? -16.916 8.686 7.584 1.00 92.44 173 THR A N 1
ATOM 1421 C CA . THR A 1 173 ? -17.013 7.968 6.311 1.00 92.44 173 THR A CA 1
ATOM 1422 C C . THR A 1 173 ? -17.617 6.579 6.505 1.00 92.44 173 THR A C 1
ATOM 1424 O O . THR A 1 173 ? -17.442 5.968 7.560 1.00 92.44 173 THR A O 1
ATOM 1427 N N . ASP A 1 174 ? -18.285 6.058 5.478 1.00 92.94 174 ASP A N 1
ATOM 1428 C CA . ASP A 1 174 ? -18.860 4.709 5.509 1.00 92.94 174 ASP A CA 1
ATOM 1429 C C . ASP A 1 174 ? -17.804 3.643 5.191 1.00 92.94 174 ASP A C 1
ATOM 1431 O O . ASP A 1 174 ? -17.833 2.533 5.737 1.00 92.94 174 ASP A O 1
ATOM 1435 N N . LYS A 1 175 ? -16.863 3.988 4.304 1.00 95.56 175 LYS A N 1
ATOM 1436 C CA . LYS A 1 175 ? -15.837 3.093 3.775 1.00 95.56 175 LYS A CA 1
ATOM 1437 C C . LYS A 1 175 ? -14.441 3.676 3.936 1.00 95.56 175 LYS A C 1
ATOM 1439 O O . LYS A 1 175 ? -14.212 4.877 3.834 1.00 95.56 175 LYS A O 1
ATOM 1444 N N . ILE A 1 176 ? -13.475 2.792 4.123 1.00 96.62 176 ILE A N 1
ATOM 1445 C CA . ILE A 1 176 ? -12.053 3.119 4.143 1.00 96.62 176 ILE A CA 1
ATOM 1446 C C . ILE A 1 176 ? -11.390 2.412 2.968 1.00 96.62 176 ILE A C 1
ATOM 1448 O O . ILE A 1 176 ? -11.585 1.213 2.769 1.00 96.62 176 ILE A O 1
ATOM 1452 N N . ALA A 1 177 ? -10.587 3.150 2.207 1.00 97.19 177 ALA A N 1
ATOM 1453 C CA . ALA A 1 177 ? -9.768 2.604 1.136 1.00 97.19 177 ALA A CA 1
ATOM 1454 C C . ALA A 1 177 ? -8.287 2.651 1.532 1.00 97.19 177 ALA A C 1
ATOM 1456 O O . ALA A 1 177 ? -7.685 3.723 1.560 1.00 97.19 177 ALA A O 1
ATOM 1457 N N . LEU A 1 178 ? -7.687 1.499 1.833 1.00 96.81 178 LEU A N 1
ATOM 1458 C CA . LEU A 1 178 ? -6.248 1.392 2.087 1.00 96.81 178 LEU A CA 1
ATOM 1459 C C . LEU A 1 178 ? -5.503 1.235 0.764 1.00 96.81 178 LEU A C 1
ATOM 1461 O O . LEU A 1 178 ? -5.778 0.309 0.000 1.00 96.81 178 LEU A O 1
ATOM 1465 N N . ILE A 1 179 ? -4.547 2.120 0.497 1.00 96.38 179 ILE A N 1
ATOM 1466 C CA . ILE A 1 179 ? -3.813 2.142 -0.773 1.00 96.38 179 ILE A CA 1
ATOM 1467 C C . ILE A 1 179 ? -2.332 1.941 -0.479 1.00 96.38 179 ILE A C 1
ATOM 1469 O O . ILE A 1 179 ? -1.651 2.846 -0.004 1.00 96.38 179 ILE A O 1
ATOM 1473 N N . PHE A 1 180 ? -1.824 0.744 -0.742 1.00 93.69 180 PHE A N 1
ATOM 1474 C CA . PHE A 1 180 ? -0.439 0.384 -0.456 1.00 93.69 180 PHE A CA 1
ATOM 1475 C C . PHE A 1 180 ? 0.463 0.770 -1.621 1.00 93.69 180 PHE A C 1
ATOM 1477 O O . PHE A 1 180 ? 0.199 0.393 -2.757 1.00 93.69 180 PHE A O 1
ATOM 1484 N N . CYS A 1 181 ? 1.569 1.450 -1.342 1.00 90.69 181 CYS A N 1
ATOM 1485 C CA . CYS A 1 181 ? 2.576 1.795 -2.343 1.00 90.69 181 CYS A CA 1
ATOM 1486 C C . CYS A 1 181 ? 3.993 1.473 -1.860 1.00 90.69 181 CYS A C 1
ATOM 1488 O O . CYS A 1 181 ? 4.216 1.208 -0.675 1.00 90.69 181 CYS A O 1
ATOM 1490 N N . ASN A 1 182 ? 4.956 1.536 -2.786 1.00 84.81 182 ASN A N 1
ATOM 1491 C CA . ASN A 1 182 ? 6.361 1.185 -2.554 1.00 84.81 182 ASN A CA 1
ATOM 1492 C C . ASN A 1 182 ? 6.507 -0.236 -1.996 1.00 84.81 182 ASN A C 1
ATOM 1494 O O . ASN A 1 182 ? 7.165 -0.450 -0.979 1.00 84.81 182 ASN A O 1
ATOM 1498 N N . ILE A 1 183 ? 5.835 -1.196 -2.636 1.00 82.50 183 ILE A N 1
ATOM 1499 C CA . ILE A 1 183 ? 5.815 -2.582 -2.185 1.00 82.50 183 ILE A CA 1
ATOM 1500 C C . ILE A 1 183 ? 5.995 -3.573 -3.329 1.00 82.50 183 ILE A C 1
ATOM 1502 O O . ILE A 1 183 ? 5.389 -3.449 -4.393 1.00 82.50 183 ILE A O 1
ATOM 1506 N N . ASN A 1 184 ? 6.789 -4.604 -3.049 1.00 83.81 184 ASN A N 1
ATOM 1507 C CA . ASN A 1 184 ? 6.771 -5.864 -3.768 1.00 83.81 184 ASN A CA 1
ATOM 1508 C C . ASN A 1 184 ? 5.950 -6.878 -2.946 1.00 83.81 184 ASN A C 1
ATOM 1510 O O . ASN A 1 184 ? 6.465 -7.445 -1.975 1.00 83.81 184 ASN A O 1
ATOM 1514 N N . PRO A 1 185 ? 4.645 -7.032 -3.227 1.00 83.31 185 PRO A N 1
ATOM 1515 C CA . PRO A 1 185 ? 3.765 -7.829 -2.391 1.00 83.31 185 PRO A CA 1
ATOM 1516 C C . PRO A 1 185 ? 4.093 -9.314 -2.554 1.00 83.31 185 PRO A C 1
ATOM 1518 O O . PRO A 1 185 ? 4.046 -9.871 -3.648 1.00 83.31 185 PRO A O 1
ATOM 1521 N N . HIS A 1 186 ? 4.419 -9.955 -1.437 1.00 85.44 186 HIS A N 1
ATOM 1522 C CA . HIS A 1 186 ? 4.611 -11.397 -1.355 1.00 85.44 186 HIS A CA 1
ATOM 1523 C C . HIS A 1 186 ? 3.259 -12.097 -1.106 1.00 85.44 186 HIS A C 1
ATOM 1525 O O . HIS A 1 186 ? 2.313 -11.444 -0.648 1.00 85.44 186 HIS A O 1
ATOM 1531 N N . PRO A 1 187 ? 3.136 -13.406 -1.395 1.00 88.69 187 PRO A N 1
ATOM 1532 C CA . PRO A 1 187 ? 1.856 -14.116 -1.344 1.00 88.69 187 PRO A CA 1
ATOM 1533 C C . PRO A 1 187 ? 1.120 -14.002 -0.004 1.00 88.69 187 PRO A C 1
ATOM 1535 O O . PRO A 1 187 ? -0.098 -13.846 0.008 1.00 88.69 187 PRO A O 1
ATOM 1538 N N . GLU A 1 188 ? 1.840 -14.025 1.117 1.00 90.50 188 GLU A N 1
ATOM 1539 C CA . GLU A 1 188 ? 1.258 -13.937 2.457 1.00 90.50 188 GLU A CA 1
ATOM 1540 C C . GLU A 1 188 ? 0.593 -12.577 2.703 1.00 90.50 188 GLU A C 1
ATOM 1542 O O . GLU A 1 188 ? -0.519 -12.536 3.224 1.00 90.50 188 GLU A O 1
ATOM 1547 N N . LEU A 1 189 ? 1.206 -11.473 2.262 1.00 90.00 189 LEU A N 1
ATOM 1548 C CA . LEU A 1 189 ? 0.583 -10.152 2.327 1.00 90.00 189 LEU A CA 1
ATOM 1549 C C . LEU A 1 189 ? -0.625 -10.042 1.397 1.00 90.00 189 LEU A C 1
ATOM 1551 O O . LEU A 1 189 ? -1.626 -9.444 1.779 1.00 90.00 189 LEU A O 1
ATOM 1555 N N . ILE A 1 190 ? -0.549 -10.604 0.188 1.00 91.00 190 ILE A N 1
ATOM 1556 C CA . ILE A 1 190 ? -1.686 -10.603 -0.744 1.00 91.00 190 ILE A CA 1
ATOM 1557 C C . ILE A 1 190 ? -2.867 -11.335 -0.104 1.00 91.00 190 ILE A C 1
ATOM 1559 O O . ILE A 1 190 ? -3.964 -10.784 -0.053 1.00 91.00 190 ILE A O 1
ATOM 1563 N N . ASN A 1 191 ? -2.630 -12.530 0.442 1.00 91.62 191 ASN A N 1
ATOM 1564 C CA . ASN A 1 191 ? -3.651 -13.308 1.136 1.00 91.62 191 ASN A CA 1
ATOM 1565 C C . ASN A 1 191 ? -4.193 -12.562 2.367 1.00 91.62 191 ASN A C 1
ATOM 1567 O O . ASN A 1 191 ? -5.403 -12.507 2.564 1.00 91.62 191 ASN A O 1
ATOM 1571 N N . PHE A 1 192 ? -3.322 -11.922 3.151 1.00 93.19 192 PHE A N 1
ATOM 1572 C CA . PHE A 1 192 ? -3.730 -11.097 4.289 1.00 93.19 192 PHE A CA 1
ATOM 1573 C C . PHE A 1 192 ? -4.650 -9.945 3.856 1.00 93.19 192 PHE A C 1
ATOM 1575 O O . PHE A 1 192 ? -5.721 -9.754 4.424 1.00 93.19 192 PHE A O 1
ATOM 1582 N N . CYS A 1 193 ? -4.277 -9.201 2.812 1.00 93.06 193 CYS A N 1
ATOM 1583 C CA . CYS A 1 193 ? -5.100 -8.122 2.267 1.00 93.06 193 CYS A CA 1
ATOM 1584 C C . CYS A 1 193 ? -6.438 -8.642 1.716 1.00 93.06 193 CYS A C 1
ATOM 1586 O O . CYS A 1 193 ? -7.469 -8.011 1.929 1.00 93.06 193 CYS A O 1
ATOM 1588 N N . GLN A 1 194 ? -6.449 -9.796 1.043 1.00 92.88 194 GLN A N 1
ATOM 1589 C CA . GLN A 1 194 ? -7.684 -10.421 0.558 1.00 92.88 194 GLN A CA 1
ATOM 1590 C C . GLN A 1 194 ? -8.629 -10.802 1.703 1.00 92.88 194 GLN A C 1
ATOM 1592 O O . GLN A 1 194 ? -9.835 -10.620 1.569 1.00 92.88 194 GLN A O 1
ATOM 1597 N N . GLN A 1 195 ? -8.092 -11.306 2.816 1.00 93.00 195 GLN A N 1
ATOM 1598 C CA . GLN A 1 195 ? -8.873 -11.650 4.006 1.00 93.00 195 GLN A CA 1
ATOM 1599 C C . GLN A 1 195 ? -9.378 -10.409 4.755 1.00 93.00 195 GLN A C 1
ATOM 1601 O O . GLN A 1 195 ? -10.486 -10.427 5.281 1.00 93.00 195 GLN A O 1
ATOM 1606 N N . LEU A 1 196 ? -8.580 -9.337 4.790 1.00 93.25 196 LEU A N 1
ATOM 1607 C CA . LEU A 1 196 ? -8.912 -8.098 5.496 1.00 93.25 196 LEU A CA 1
ATOM 1608 C C . LEU A 1 196 ? -9.975 -7.275 4.750 1.00 93.25 196 LEU A C 1
ATOM 1610 O O . LEU A 1 196 ? -10.771 -6.566 5.364 1.00 93.25 196 LEU A O 1
ATOM 1614 N N . GLN A 1 197 ? -9.973 -7.333 3.417 1.00 92.25 197 GLN A N 1
ATOM 1615 C CA . GLN A 1 197 ? -10.937 -6.617 2.592 1.00 92.25 197 GLN A CA 1
ATOM 1616 C C . GLN A 1 197 ? -12.364 -7.121 2.852 1.00 92.25 197 GLN A C 1
ATOM 1618 O O . GLN A 1 197 ? -12.649 -8.314 2.808 1.00 92.25 197 GLN A O 1
ATOM 1623 N N . ASN A 1 198 ? -13.301 -6.195 3.053 1.00 92.44 198 ASN A N 1
ATOM 1624 C CA . ASN A 1 198 ? -14.699 -6.516 3.331 1.00 92.44 198 ASN A CA 1
ATOM 1625 C C . ASN A 1 198 ? -15.651 -5.469 2.702 1.00 92.44 198 ASN A C 1
ATOM 1627 O O . ASN A 1 198 ? -15.331 -4.825 1.694 1.00 92.44 198 ASN A O 1
ATOM 1631 N N . HIS A 1 199 ? -16.879 -5.343 3.215 1.00 91.06 199 HIS A N 1
ATOM 1632 C CA . HIS A 1 199 ? -17.877 -4.424 2.655 1.00 91.06 199 HIS A CA 1
ATOM 1633 C C . HIS A 1 199 ? -17.524 -2.942 2.864 1.00 91.06 199 HIS A C 1
ATOM 1635 O O . HIS A 1 199 ? -17.836 -2.131 1.993 1.00 91.06 199 HIS A O 1
ATOM 1641 N N . TRP A 1 200 ? -16.852 -2.600 3.967 1.00 94.06 200 TRP A N 1
ATOM 1642 C CA . TRP A 1 200 ? -16.484 -1.227 4.325 1.00 94.06 200 TRP A CA 1
ATOM 1643 C C . TRP A 1 200 ? -14.987 -0.944 4.181 1.00 94.06 200 TRP A C 1
ATOM 1645 O O . TRP A 1 200 ? -14.603 0.211 4.046 1.00 94.06 200 TRP A O 1
ATOM 1655 N N . LEU A 1 201 ? -14.140 -1.971 4.176 1.00 95.19 201 LEU A N 1
ATOM 1656 C CA . LEU A 1 201 ? -12.700 -1.845 3.995 1.00 95.19 201 LEU A CA 1
ATOM 1657 C C . LEU A 1 201 ? -12.306 -2.338 2.603 1.00 95.19 201 LEU A C 1
ATOM 1659 O O . LEU A 1 201 ? -12.461 -3.518 2.285 1.00 95.19 201 LEU A O 1
ATOM 1663 N N . LYS A 1 202 ? -11.814 -1.430 1.762 1.00 95.44 202 LYS A N 1
ATOM 1664 C CA . LYS A 1 202 ? -11.358 -1.700 0.393 1.00 95.44 202 LYS A CA 1
ATOM 1665 C C . LYS A 1 202 ? -9.853 -1.520 0.310 1.00 95.44 202 LYS A C 1
ATOM 1667 O O . LYS A 1 202 ? -9.293 -0.672 0.998 1.00 95.44 202 LYS A O 1
ATOM 1672 N N . ILE A 1 203 ? -9.192 -2.337 -0.506 1.00 96.00 203 ILE A N 1
ATOM 1673 C CA . ILE A 1 203 ? -7.732 -2.356 -0.582 1.00 96.00 203 ILE A CA 1
ATOM 1674 C C . ILE A 1 203 ? -7.283 -2.277 -2.039 1.00 96.00 203 ILE A C 1
ATOM 1676 O O . ILE A 1 203 ? -7.766 -3.025 -2.892 1.00 96.00 203 ILE A O 1
ATOM 1680 N N . ALA A 1 204 ? -6.334 -1.378 -2.289 1.00 95.50 204 ALA A N 1
ATOM 1681 C CA . ALA A 1 204 ? -5.620 -1.249 -3.547 1.00 95.50 204 ALA A CA 1
ATOM 1682 C C . ALA A 1 204 ? -4.105 -1.391 -3.337 1.00 95.50 204 ALA A C 1
ATOM 1684 O O . ALA A 1 204 ? -3.553 -0.922 -2.339 1.00 95.50 204 ALA A O 1
ATOM 1685 N N . LEU A 1 205 ? -3.429 -2.022 -4.296 1.00 94.25 205 LEU A N 1
ATOM 1686 C CA . LEU A 1 205 ? -1.977 -2.205 -4.318 1.00 94.25 205 LEU A CA 1
ATOM 1687 C C . LEU A 1 205 ? -1.380 -1.464 -5.524 1.00 94.25 205 LEU A C 1
ATOM 1689 O O . LEU A 1 205 ? -1.753 -1.730 -6.664 1.00 94.25 205 LEU A O 1
ATOM 1693 N N . ILE A 1 206 ? -0.427 -0.562 -5.291 1.00 92.19 206 ILE A N 1
ATOM 1694 C CA . ILE A 1 206 ? 0.368 0.071 -6.347 1.00 92.19 206 ILE A CA 1
ATOM 1695 C C . ILE A 1 206 ? 1.641 -0.757 -6.541 1.00 92.19 206 ILE A C 1
ATOM 1697 O O . ILE A 1 206 ? 2.573 -0.665 -5.737 1.00 92.19 206 ILE A O 1
ATOM 1701 N N . THR A 1 207 ? 1.655 -1.621 -7.555 1.00 87.25 207 THR A N 1
ATOM 1702 C CA . THR A 1 207 ? 2.702 -2.635 -7.749 1.00 87.25 207 THR A CA 1
ATOM 1703 C C . THR A 1 207 ? 2.786 -3.122 -9.198 1.00 87.25 207 THR A C 1
ATOM 1705 O O . THR A 1 207 ? 1.788 -3.124 -9.914 1.00 87.25 207 THR A O 1
ATOM 1708 N N . ASP A 1 208 ? 3.976 -3.559 -9.617 1.00 83.62 208 ASP A N 1
ATOM 1709 C CA . ASP A 1 208 ? 4.196 -4.236 -10.904 1.00 83.62 208 ASP A CA 1
ATOM 1710 C C . ASP A 1 208 ? 3.829 -5.733 -10.848 1.00 83.62 208 ASP A C 1
ATOM 1712 O O . ASP A 1 208 ? 3.758 -6.410 -11.876 1.00 83.62 208 ASP A O 1
ATOM 1716 N N . THR A 1 209 ? 3.604 -6.274 -9.645 1.00 83.38 209 THR A N 1
ATOM 1717 C CA . THR A 1 209 ? 3.203 -7.670 -9.451 1.00 83.38 209 THR A CA 1
ATOM 1718 C C . THR A 1 209 ? 1.766 -7.872 -9.915 1.00 83.38 209 THR A C 1
ATOM 1720 O O . THR A 1 209 ? 0.866 -7.124 -9.540 1.00 83.38 209 THR A O 1
ATOM 1723 N N . LEU A 1 210 ? 1.523 -8.923 -10.700 1.00 81.50 210 LEU A N 1
ATOM 1724 C CA . LEU A 1 210 ? 0.174 -9.269 -11.135 1.00 81.50 210 LEU A CA 1
ATOM 1725 C C . LEU A 1 210 ? -0.678 -9.687 -9.928 1.00 81.50 210 LEU A C 1
ATOM 1727 O O . LEU A 1 210 ? -0.451 -10.738 -9.329 1.00 81.50 210 LEU A O 1
ATOM 1731 N N . ILE A 1 211 ? -1.676 -8.872 -9.595 1.00 84.75 211 ILE A N 1
ATOM 1732 C CA . ILE A 1 211 ? -2.644 -9.158 -8.537 1.00 84.75 211 ILE A CA 1
ATOM 1733 C C . ILE A 1 211 ? -3.933 -9.665 -9.171 1.00 84.75 211 ILE A C 1
ATOM 1735 O O . ILE A 1 211 ? -4.492 -9.041 -10.072 1.00 84.75 211 ILE A O 1
ATOM 1739 N N . VAL A 1 212 ? -4.411 -10.807 -8.689 1.00 77.56 212 VAL A N 1
ATOM 1740 C CA . VAL A 1 212 ? -5.682 -11.388 -9.123 1.00 77.56 212 VAL A CA 1
ATOM 1741 C C . VAL A 1 212 ? -6.809 -10.862 -8.226 1.00 77.56 212 VAL A C 1
ATOM 1743 O O . VAL A 1 212 ? -6.613 -10.661 -7.023 1.00 77.56 212 VAL A O 1
ATOM 1746 N N . SER A 1 213 ? -7.988 -10.649 -8.822 1.00 74.25 213 SER A N 1
ATOM 1747 C CA . SER A 1 213 ? -9.249 -10.321 -8.134 1.00 74.25 213 SER A CA 1
ATOM 1748 C C . SER A 1 213 ? -9.424 -11.165 -6.854 1.00 74.25 213 SER A C 1
ATOM 1750 O O . SER A 1 213 ? -9.100 -12.357 -6.890 1.00 74.25 213 SER A O 1
ATOM 1752 N N . PRO A 1 214 ? -9.895 -10.599 -5.720 1.00 82.88 214 PRO A N 1
ATOM 1753 C CA . PRO A 1 214 ? -10.732 -9.393 -5.586 1.00 82.88 214 PRO A CA 1
ATOM 1754 C C . PRO A 1 214 ? -10.005 -8.069 -5.299 1.00 82.88 214 PRO A C 1
ATOM 1756 O O . PRO A 1 214 ? -10.662 -7.028 -5.213 1.00 82.88 214 PRO A O 1
ATOM 1759 N N . LEU A 1 215 ? -8.680 -8.083 -5.135 1.00 89.62 215 LEU A N 1
ATOM 1760 C CA . LEU A 1 215 ? -7.918 -6.864 -4.858 1.00 89.62 215 LEU A CA 1
ATOM 1761 C C . LEU A 1 215 ? -7.807 -5.989 -6.109 1.00 89.62 215 LEU A C 1
ATOM 1763 O O . LEU A 1 215 ? -7.704 -6.490 -7.228 1.00 89.62 215 LEU A O 1
ATOM 1767 N N . SER A 1 216 ? -7.792 -4.673 -5.904 1.00 92.56 216 SER A N 1
ATOM 1768 C CA . SER A 1 216 ? -7.500 -3.714 -6.972 1.00 92.56 216 SER A CA 1
ATOM 1769 C C . SER A 1 216 ? -5.994 -3.481 -7.055 1.00 92.56 216 SER A C 1
ATOM 1771 O O . SER A 1 216 ? -5.323 -3.366 -6.028 1.00 92.56 216 SER A O 1
ATOM 1773 N N . ALA A 1 217 ? -5.451 -3.422 -8.267 1.00 91.44 217 ALA A N 1
ATOM 1774 C CA . ALA A 1 217 ? -4.035 -3.168 -8.480 1.00 91.44 217 ALA A CA 1
ATOM 1775 C C . ALA A 1 217 ? -3.808 -2.160 -9.598 1.00 91.44 217 ALA A C 1
ATOM 1777 O O . ALA A 1 217 ? -4.544 -2.117 -10.580 1.00 91.44 217 ALA A O 1
ATOM 1778 N N . PHE A 1 218 ? -2.769 -1.358 -9.416 1.00 91.88 218 PHE A N 1
ATOM 1779 C CA . PHE A 1 218 ? -2.417 -0.241 -10.275 1.00 91.88 218 PHE A CA 1
ATOM 1780 C C . PHE A 1 218 ? -0.910 -0.251 -10.502 1.00 91.88 218 PHE A C 1
ATOM 1782 O O . PHE A 1 218 ? -0.145 -0.466 -9.559 1.00 91.88 218 PHE A O 1
ATOM 1789 N N . LEU A 1 219 ? -0.470 0.009 -11.733 1.00 86.31 219 LEU A N 1
ATOM 1790 C CA . LEU A 1 219 ? 0.961 0.042 -12.023 1.00 86.31 219 LEU A CA 1
ATOM 1791 C C . LEU A 1 219 ? 1.583 1.339 -11.468 1.00 86.31 219 LEU A C 1
ATOM 1793 O O . LEU A 1 219 ? 1.051 2.420 -11.727 1.00 86.31 219 LEU A O 1
ATOM 1797 N N . PRO A 1 220 ? 2.728 1.268 -10.764 1.00 83.00 220 PRO A N 1
ATOM 1798 C CA . PRO A 1 220 ? 3.482 2.424 -10.275 1.00 83.00 220 PRO A CA 1
ATOM 1799 C C . PRO A 1 220 ? 3.775 3.482 -11.343 1.00 83.00 220 PRO A C 1
ATOM 1801 O O . PRO A 1 220 ? 3.813 4.670 -11.036 1.00 83.00 220 PRO A O 1
ATOM 1804 N N . GLN A 1 221 ? 3.987 3.044 -12.587 1.00 76.69 221 GLN A N 1
ATOM 1805 C CA . GLN A 1 221 ? 4.381 3.890 -13.716 1.00 76.69 221 GLN A CA 1
ATOM 1806 C C . GLN A 1 221 ? 3.255 4.124 -14.731 1.00 76.69 221 GLN A C 1
ATOM 1808 O O . GLN A 1 221 ? 3.533 4.583 -15.836 1.00 76.69 221 GLN A O 1
ATOM 1813 N N . GLN A 1 222 ? 1.997 3.791 -14.413 1.00 77.00 222 GLN A N 1
ATOM 1814 C CA . GLN A 1 222 ? 0.914 4.092 -15.351 1.00 77.00 222 GLN A CA 1
ATOM 1815 C C . GLN A 1 222 ? 0.720 5.601 -15.512 1.00 77.00 222 GLN A C 1
ATOM 1817 O O . GLN A 1 222 ? 0.832 6.370 -14.549 1.00 77.00 222 GLN A O 1
ATOM 1822 N N . ASP A 1 223 ? 0.348 6.006 -16.723 1.00 76.62 223 ASP A N 1
ATOM 1823 C CA . ASP A 1 223 ? -0.075 7.373 -16.991 1.00 76.62 223 ASP A CA 1
ATOM 1824 C C . ASP A 1 223 ? -1.271 7.736 -16.103 1.00 76.62 223 ASP A C 1
ATOM 1826 O O . ASP A 1 223 ? -2.229 6.974 -15.968 1.00 76.62 223 ASP A O 1
ATOM 1830 N N . ASN A 1 224 ? -1.219 8.922 -15.494 1.00 82.81 224 ASN A N 1
ATOM 1831 C CA . ASN A 1 224 ? -2.276 9.434 -14.620 1.00 82.81 224 ASN A CA 1
ATOM 1832 C C . ASN A 1 224 ? -2.672 8.467 -13.477 1.00 82.81 224 ASN A C 1
ATOM 1834 O O . ASN A 1 224 ? -3.856 8.220 -13.226 1.00 82.81 224 ASN A O 1
ATOM 1838 N N . LEU A 1 225 ? -1.679 7.934 -12.755 1.00 87.31 225 LEU A N 1
ATOM 1839 C CA . LEU A 1 225 ? -1.888 7.093 -11.570 1.00 87.31 225 LEU A CA 1
ATOM 1840 C C . LEU A 1 225 ? -2.878 7.714 -10.570 1.00 87.31 225 LEU A C 1
ATOM 1842 O O . LEU A 1 225 ? -3.811 7.039 -10.140 1.00 87.31 225 LEU A O 1
ATOM 1846 N N . LEU A 1 226 ? -2.702 8.996 -10.225 1.00 89.88 226 LEU A N 1
ATOM 1847 C CA . LEU A 1 226 ? -3.563 9.683 -9.258 1.00 89.88 226 LEU A CA 1
ATOM 1848 C C . LEU A 1 226 ? -5.027 9.703 -9.714 1.00 89.88 226 LEU A C 1
ATOM 1850 O O . LEU A 1 226 ? -5.906 9.352 -8.933 1.00 89.88 226 LEU A O 1
ATOM 1854 N N . GLY A 1 227 ? -5.282 10.063 -10.976 1.00 90.69 227 GLY A N 1
ATOM 1855 C CA . GLY A 1 227 ? -6.631 10.063 -11.536 1.00 90.69 227 GLY A CA 1
ATOM 1856 C C . GLY A 1 227 ? -7.242 8.665 -11.582 1.00 90.69 227 GLY A C 1
ATOM 1857 O O . GLY A 1 227 ? -8.396 8.501 -11.214 1.00 90.69 227 GLY A O 1
ATOM 1858 N N . SER A 1 228 ? -6.453 7.648 -11.935 1.00 92.44 228 SER A N 1
ATOM 1859 C CA . SER A 1 228 ? -6.918 6.253 -11.977 1.00 92.44 228 SER A CA 1
ATOM 1860 C C . SER A 1 228 ? -7.352 5.747 -10.598 1.00 92.44 228 SER A C 1
ATOM 1862 O O . SER A 1 228 ? -8.406 5.131 -10.458 1.00 92.44 228 SER A O 1
ATOM 1864 N N . VAL A 1 229 ? -6.562 6.044 -9.560 1.00 94.56 229 VAL A N 1
ATOM 1865 C CA . VAL A 1 229 ? -6.912 5.690 -8.177 1.00 94.56 229 VAL A CA 1
ATOM 1866 C C . VAL A 1 229 ? -8.106 6.519 -7.690 1.00 94.56 229 VAL A C 1
ATOM 1868 O O . VAL A 1 229 ? -8.965 5.982 -6.998 1.00 94.56 229 VAL A O 1
ATOM 1871 N N . GLN A 1 230 ? -8.207 7.795 -8.075 1.00 95.56 230 GLN A N 1
ATOM 1872 C CA . GLN A 1 230 ? -9.351 8.642 -7.728 1.00 95.56 230 GLN A CA 1
ATOM 1873 C C . GLN A 1 230 ? -10.660 8.122 -8.340 1.00 95.56 230 GLN A C 1
ATOM 1875 O O . GLN A 1 230 ? -11.650 8.012 -7.625 1.00 95.56 230 GLN A O 1
ATOM 1880 N N . THR A 1 231 ? -10.660 7.734 -9.618 1.00 94.94 231 THR A N 1
ATOM 1881 C CA . THR A 1 231 ? -11.829 7.125 -10.272 1.00 94.94 231 THR A CA 1
ATOM 1882 C C . THR A 1 231 ? -12.241 5.832 -9.577 1.00 94.94 231 THR A C 1
ATOM 1884 O O . THR A 1 231 ? -13.415 5.637 -9.287 1.00 94.94 231 THR A O 1
ATOM 1887 N N . TRP A 1 232 ? -11.280 4.983 -9.209 1.00 95.75 232 TRP A N 1
ATOM 1888 C CA . TRP A 1 232 ? -11.581 3.784 -8.430 1.00 95.75 232 TRP A CA 1
ATOM 1889 C C . TRP A 1 232 ? -12.254 4.104 -7.089 1.00 95.75 232 TRP A C 1
ATOM 1891 O O . TRP A 1 232 ? -13.210 3.431 -6.724 1.00 95.75 232 TRP A O 1
ATOM 1901 N N . LEU A 1 233 ? -11.820 5.147 -6.371 1.00 95.62 233 LEU A N 1
ATOM 1902 C CA . LEU A 1 233 ? -12.475 5.571 -5.125 1.00 95.62 233 LEU A CA 1
ATOM 1903 C C . LEU A 1 233 ? -13.930 6.018 -5.335 1.00 95.62 233 LEU A C 1
ATOM 1905 O O . LEU A 1 233 ? -14.755 5.822 -4.442 1.00 95.62 233 LEU A O 1
ATOM 1909 N N . GLU A 1 234 ? -14.234 6.639 -6.476 1.00 94.12 234 GLU A N 1
ATOM 1910 C CA . GLU A 1 234 ? -15.584 7.087 -6.850 1.00 94.12 234 GLU A CA 1
ATOM 1911 C C . GLU A 1 234 ? -16.516 5.916 -7.188 1.00 94.12 234 GLU A C 1
ATOM 1913 O O . GLU A 1 234 ? -17.724 6.013 -6.976 1.00 94.12 234 GLU A O 1
ATOM 1918 N N . GLU A 1 235 ? -15.961 4.800 -7.662 1.00 92.38 235 GLU A N 1
ATOM 1919 C CA . GLU A 1 235 ? -16.701 3.577 -7.997 1.00 92.38 235 GLU A CA 1
ATOM 1920 C C . GLU A 1 235 ? -17.023 2.689 -6.777 1.00 92.38 235 GLU A C 1
ATOM 1922 O O . GLU A 1 235 ? -17.838 1.769 -6.893 1.00 92.38 235 GLU A O 1
ATOM 1927 N N . LEU A 1 236 ? -16.394 2.937 -5.617 1.00 90.12 236 LEU A N 1
ATOM 1928 C CA . LEU A 1 236 ? -16.498 2.092 -4.416 1.00 90.12 236 LEU A CA 1
ATOM 1929 C C . LEU A 1 236 ? -17.815 2.212 -3.652 1.00 90.12 236 LEU A C 1
ATOM 1931 O O . LEU A 1 236 ? -18.413 1.131 -3.434 1.00 90.12 236 LEU A O 1
#

Mean predicted aligned error: 15.77 Å

pLDDT: mean 78.06, std 16.04, range [37.75, 97.19]

Foldseek 3Di:
DDDVLVVLVVVLVVCVVVDDLVCLLVLLQVLLVCQDPVNCVPPVVSNVSSVVSLVVSPVSDDPLSSVCSNPDDDDPDDDDDDDDDPPPVVSVVVCVVQPCPQVLLVPADADPAEDEDEFACLVVPPPQQQQVLLLSVQQRSCCRPPVPDDGDRDRHLVSSLVVCVVVCVVVVHQAYEYEYPPDDDDPSNLVSQVVNDDDRYAYEYADPDDRDPPHHYHDSPDDPRSVVVNVVSVVD